Protein AF-A0A9D8WVK9-F1 (afdb_monomer_lite)

Sequence (366 aa):
MSIARRILAIATAVVMMGCGGKTASKGTLFLWGSDINLKFTQYVADLTEKENPHILYLPTASGDHEDNILRWESLCKAIGVEPHIMRVWVDSSAEQTFEQMIKQADAIVIGGGNTLNMLGIWQAQGIDQMLIEAMQQGAIVAGGSAGSIAWFESGISDSRPAGLSVVEGLGILPFSNCPHYGDKAKRELYHQELESGQIEGGYAMDDKAGILFSDGEVVEAVTYDPEQRAYFVQAHSGKAVVEELPTRLLLAEGAIAEGEYSVEMIGKSVNELQGADGALEAFVAKAGAEPTTRVEAMFRHKDLAAVVHDQYMDLFGSYVIRYIYNDRGTWHLMGEDLGATVGESEVLFREKATTMLGQAEEKYKK

Secondary structure (DSSP, 8-state):
--HHHHHTT--SSS------S-PPPSSEEEEESSS--HHHHHHHHHHTT-SS--EEEE-GGGTS-HHHHHHHHHHHHHHT---EE---SS----SS-HHHHHHH-SEEEE--S-HHHHHHHHHHHTHHHHHHHHHHTTPEEEEETHHHHTTEEEEEEEEETTEEEEEE---SEEEEEEESTTSHHHHHHHHHHHHTTSS--EEEE-TTEEEEEETTEEEEEEESSTT--EEEEEEETTEEEEEE--EEEP--TTPPPTTSSEEEEEEEETTTTTT--HHHHHHHHHS---TT-EEEEEEEETTEEEEEE-TTHHHHS-EEEEEEEEETTEEEEEEEEEESSHHHHHHHHHHHHHHHHHHHHHHH--

pLDDT: mean 91.08, std 14.82, range [31.23, 98.88]

Radius of gyration: 22.79 Å; chains: 1; bounding box: 54×55×64 Å

Foldseek 3Di:
DAVVVLLVVPPPDDDPPDDDDDQFAFFKEKEAQAWDDLLVVLVLVSVLVDPAFAEEEEAVQVLPDVVSQVVQCVSCVVNVYDYHYDHQRPDPPDPDDLLRSLLRGLEYEYGHHQLQRSQVSCVVRVVLVSNSVSRNVYRYYYYYHSSRQQQAQWEWDPNDPPDIDIDGHPHSAPAYEQRQCVDPVSVVVVFVCQLVVVGAKHKYWHRFKMFMDGSNHTSAIEGQFPVIFMWTWHDDPSGIDTGTGPYYHRADPQFADDPQKDKDFDFDFLLVCVVPDDPSCCCSPPVPADRRKTFGMWMDHVQKIWTWICSCCVPPVWIKIWIWGDDPNDIDTQDIDTANDPSSNSRVCRRCVVVSVVVCCVVRVD

Structure (mmCIF, N/CA/C/O backbone):
data_AF-A0A9D8WVK9-F1
#
_entry.id   AF-A0A9D8WVK9-F1
#
loop_
_atom_site.group_PDB
_atom_site.id
_atom_site.type_symbol
_atom_site.label_atom_id
_atom_site.label_alt_id
_atom_site.label_comp_id
_atom_site.label_asym_id
_atom_site.label_entity_id
_atom_site.label_seq_id
_atom_site.pdbx_PDB_ins_code
_atom_site.Cartn_x
_atom_site.Cartn_y
_atom_site.Cartn_z
_atom_site.occupancy
_atom_site.B_iso_or_equiv
_atom_site.auth_seq_id
_atom_site.auth_comp_id
_atom_site.auth_asym_id
_atom_site.auth_atom_id
_atom_site.pdbx_PDB_model_num
ATOM 1 N N . MET A 1 1 ? -17.115 -2.584 -15.301 1.00 40.59 1 MET A N 1
ATOM 2 C CA . MET A 1 1 ? -18.231 -3.085 -14.459 1.00 40.59 1 MET A CA 1
ATOM 3 C C . MET A 1 1 ? -18.040 -2.415 -13.106 1.00 40.59 1 MET A C 1
ATOM 5 O O . MET A 1 1 ? -16.933 -2.556 -12.605 1.00 40.59 1 MET A O 1
ATOM 9 N N . SER A 1 2 ? -18.989 -1.606 -12.605 1.00 39.31 2 SER A N 1
ATOM 10 C CA . SER A 1 2 ? -18.742 -0.781 -11.401 1.00 39.31 2 SER A CA 1
ATOM 11 C C . SER A 1 2 ? -18.408 -1.644 -10.182 1.00 39.31 2 SER A C 1
ATOM 13 O O . SER A 1 2 ? -18.806 -2.814 -10.126 1.00 39.31 2 SER A O 1
ATOM 15 N N . ILE A 1 3 ? -17.658 -1.085 -9.235 1.00 46.44 3 ILE A N 1
ATOM 16 C CA . ILE A 1 3 ? -17.207 -1.772 -8.021 1.00 46.44 3 ILE A CA 1
ATOM 17 C C . ILE A 1 3 ? -18.416 -2.238 -7.196 1.00 46.44 3 ILE A C 1
ATOM 19 O O . ILE A 1 3 ? -18.420 -3.380 -6.741 1.00 46.44 3 ILE A O 1
ATOM 23 N N . ALA A 1 4 ? -19.517 -1.476 -7.161 1.00 40.53 4 ALA A N 1
ATOM 24 C CA . ALA A 1 4 ? -20.784 -1.919 -6.567 1.00 40.53 4 ALA A CA 1
ATOM 25 C C . ALA A 1 4 ? -21.336 -3.235 -7.164 1.00 40.5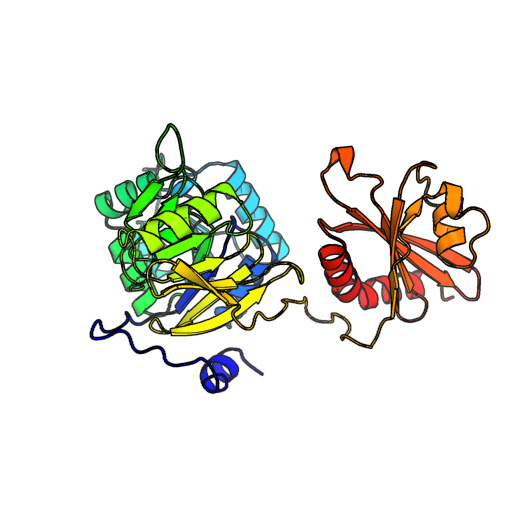3 4 ALA A C 1
ATOM 27 O O . ALA A 1 4 ? -21.917 -4.057 -6.454 1.00 40.53 4 ALA A O 1
ATOM 28 N N . ARG A 1 5 ? -21.120 -3.502 -8.465 1.00 38.12 5 ARG A N 1
ATOM 29 C CA . ARG A 1 5 ? -21.477 -4.801 -9.071 1.00 38.12 5 ARG A CA 1
ATOM 30 C C . ARG A 1 5 ? -20.503 -5.921 -8.703 1.00 38.12 5 ARG A C 1
ATOM 32 O O . ARG A 1 5 ? -20.894 -7.074 -8.828 1.00 38.12 5 ARG A O 1
ATOM 39 N N . ARG A 1 6 ? -19.273 -5.616 -8.272 1.00 47.28 6 ARG A N 1
ATOM 40 C CA . ARG A 1 6 ? -18.308 -6.606 -7.758 1.00 47.28 6 ARG A CA 1
ATOM 41 C C . ARG A 1 6 ? -18.580 -6.954 -6.297 1.00 47.28 6 ARG A C 1
ATOM 43 O O . ARG A 1 6 ? -18.609 -8.142 -5.998 1.00 47.28 6 ARG A O 1
ATOM 50 N N . ILE A 1 7 ? -18.913 -5.967 -5.460 1.00 44.06 7 ILE A N 1
ATOM 51 C CA . ILE A 1 7 ? -19.374 -6.182 -4.073 1.00 44.06 7 ILE A CA 1
ATOM 52 C C . ILE A 1 7 ? -20.598 -7.119 -4.054 1.00 44.06 7 ILE A C 1
ATOM 54 O O . ILE A 1 7 ? -20.698 -7.992 -3.201 1.00 44.06 7 ILE A O 1
ATOM 58 N N . LEU A 1 8 ? -21.490 -7.020 -5.051 1.00 34.31 8 LEU A N 1
ATOM 59 C CA . LEU A 1 8 ? -22.658 -7.906 -5.175 1.00 34.31 8 LEU A CA 1
ATOM 60 C C . LEU A 1 8 ? -22.385 -9.240 -5.911 1.00 34.31 8 LEU A C 1
ATOM 62 O O . LEU A 1 8 ? -23.199 -10.157 -5.822 1.00 34.31 8 LEU A O 1
ATOM 66 N N . ALA A 1 9 ? -21.288 -9.363 -6.671 1.00 31.23 9 ALA A N 1
ATOM 67 C CA . ALA A 1 9 ? -20.992 -10.549 -7.492 1.00 31.23 9 ALA A CA 1
ATOM 68 C C . ALA A 1 9 ? -19.953 -11.499 -6.873 1.00 31.23 9 ALA A C 1
ATOM 70 O O . ALA A 1 9 ? -19.929 -12.679 -7.226 1.00 31.23 9 ALA A O 1
ATOM 71 N N . ILE A 1 10 ? -19.120 -11.028 -5.943 1.00 38.84 10 ILE A N 1
ATOM 72 C CA . ILE A 1 10 ? -18.104 -11.833 -5.251 1.00 38.84 10 ILE A CA 1
ATOM 73 C C . ILE A 1 10 ? -18.652 -12.227 -3.873 1.00 38.84 10 ILE A C 1
ATOM 75 O O . ILE A 1 10 ? -18.161 -11.820 -2.835 1.00 38.84 10 ILE A O 1
ATOM 79 N N . ALA A 1 11 ? -19.725 -13.016 -3.872 1.00 34.19 11 ALA A N 1
ATOM 80 C CA . ALA A 1 11 ? -20.245 -13.686 -2.674 1.00 34.19 11 ALA A CA 1
ATOM 81 C C . ALA A 1 11 ? -20.111 -15.216 -2.776 1.00 34.19 11 ALA A C 1
ATOM 83 O O . ALA A 1 11 ? -20.813 -15.960 -2.097 1.00 34.19 11 ALA A O 1
ATOM 84 N N . THR A 1 12 ? -19.234 -15.716 -3.655 1.00 36.94 12 THR A N 1
ATOM 85 C CA . THR A 1 12 ? -19.083 -17.162 -3.856 1.00 36.94 12 THR A CA 1
ATOM 86 C C . THR A 1 12 ? -17.616 -17.558 -3.746 1.00 36.94 12 THR A C 1
ATOM 88 O O . THR A 1 12 ? -16.817 -17.207 -4.607 1.00 36.94 12 THR A O 1
ATOM 91 N N . ALA A 1 13 ? -17.325 -18.323 -2.688 1.00 33.72 13 ALA A N 1
ATOM 92 C CA . ALA A 1 13 ? -16.032 -18.867 -2.265 1.00 33.72 13 ALA A CA 1
ATOM 93 C C . ALA A 1 13 ? -15.124 -17.941 -1.428 1.00 33.72 13 ALA A C 1
ATOM 95 O O . ALA A 1 13 ? -13.925 -17.866 -1.662 1.00 33.72 13 ALA A O 1
ATOM 96 N N . VAL A 1 14 ? -15.676 -17.331 -0.376 1.00 38.22 14 VAL A N 1
ATOM 97 C CA . VAL A 1 14 ? -14.933 -17.172 0.886 1.00 38.22 14 VAL A CA 1
ATOM 98 C C . VAL A 1 14 ? -15.593 -18.121 1.879 1.00 38.22 14 VAL A C 1
ATOM 100 O O . VAL A 1 14 ? -16.819 -18.158 2.000 1.00 38.22 14 VAL A O 1
ATOM 103 N N . VAL A 1 15 ? -14.796 -18.995 2.488 1.00 34.53 15 VAL A N 1
ATOM 104 C CA . VAL A 1 15 ? -15.266 -19.961 3.481 1.00 34.53 15 VAL A CA 1
ATOM 105 C C . VAL A 1 15 ? -15.894 -19.174 4.631 1.00 34.53 15 VAL A C 1
ATOM 107 O O . VAL A 1 15 ? -15.204 -18.426 5.311 1.00 34.53 15 VAL A O 1
ATOM 110 N N . MET A 1 16 ? -17.202 -19.346 4.859 1.00 36.34 16 MET A N 1
ATOM 111 C CA . MET A 1 16 ? -17.829 -18.929 6.114 1.00 36.34 16 MET A CA 1
ATOM 112 C C . MET A 1 16 ? -17.208 -19.750 7.251 1.00 36.34 16 MET A C 1
ATOM 114 O O . MET A 1 16 ? -17.677 -20.848 7.562 1.00 36.34 16 MET A O 1
ATOM 118 N N . MET A 1 17 ? -16.150 -19.238 7.877 1.00 41.31 17 MET A N 1
ATOM 119 C CA . MET A 1 17 ? -15.775 -19.668 9.218 1.00 41.31 17 MET A CA 1
ATOM 120 C C . MET A 1 17 ? -16.663 -18.914 10.200 1.00 41.31 17 MET A C 1
ATOM 122 O O . MET A 1 17 ? -16.438 -17.756 10.530 1.00 41.31 17 MET A O 1
ATOM 126 N N . GLY A 1 18 ? -17.738 -19.581 10.618 1.00 36.28 18 GLY A N 1
ATOM 127 C CA . GLY A 1 18 ? -18.635 -19.063 11.636 1.00 36.28 18 GLY A CA 1
ATOM 128 C C . GLY A 1 18 ? -17.931 -18.967 12.987 1.00 36.28 18 GLY A C 1
ATOM 129 O O . GLY A 1 18 ? -17.743 -19.983 13.654 1.00 36.28 18 GLY A O 1
ATOM 130 N N . CYS A 1 19 ? -17.633 -17.743 13.414 1.00 37.06 19 CYS A N 1
ATOM 131 C CA . CYS A 1 19 ? -17.456 -17.394 14.820 1.00 37.06 19 CYS A CA 1
ATOM 132 C C . CYS A 1 19 ? -18.679 -16.584 15.276 1.00 37.06 19 CYS A C 1
ATOM 134 O O . CYS A 1 19 ? -19.163 -15.694 14.583 1.00 37.06 19 CYS A O 1
ATOM 136 N N . GLY A 1 20 ? -19.263 -16.987 16.404 1.00 36.22 20 GLY A N 1
ATOM 137 C CA . GLY A 1 20 ? -20.601 -16.579 16.815 1.00 36.22 20 GLY A CA 1
ATOM 138 C C . GLY A 1 20 ? -20.756 -15.114 17.244 1.00 36.22 20 GLY A C 1
ATOM 139 O O . GLY A 1 20 ? -19.919 -14.544 17.931 1.00 36.22 20 GLY A O 1
ATOM 140 N N . GLY A 1 21 ? -21.941 -14.569 16.963 1.00 36.09 21 GLY A N 1
ATOM 141 C CA . GLY A 1 21 ? -22.733 -13.835 17.956 1.00 36.09 21 GLY A CA 1
ATOM 142 C C . GLY A 1 21 ? -22.448 -12.352 18.211 1.00 36.09 21 GLY A C 1
ATOM 143 O O . GLY A 1 21 ? -23.141 -11.786 19.054 1.00 36.09 21 GLY A O 1
ATOM 144 N N . LYS A 1 22 ? -21.522 -11.697 17.506 1.00 45.56 22 LYS A N 1
ATOM 145 C CA . LYS A 1 22 ? -21.440 -10.224 17.472 1.00 45.56 22 LYS A CA 1
ATOM 146 C C . LYS A 1 22 ? -21.910 -9.748 16.099 1.00 45.56 22 LYS A C 1
ATOM 148 O O . LYS A 1 22 ? -21.345 -10.138 15.086 1.00 45.56 22 LYS A O 1
ATOM 153 N N . THR A 1 23 ? -22.985 -8.964 16.046 1.00 47.12 23 THR A N 1
ATOM 154 C CA . THR A 1 23 ? -23.444 -8.348 14.792 1.00 47.12 23 THR A CA 1
ATOM 155 C C . THR A 1 23 ? -22.363 -7.395 14.301 1.00 47.12 23 THR A C 1
ATOM 157 O O . THR A 1 23 ? -22.064 -6.424 14.998 1.00 47.12 23 THR A O 1
ATOM 160 N N . ALA A 1 24 ? -21.778 -7.680 13.141 1.00 57.00 24 ALA A N 1
ATOM 161 C CA . ALA A 1 24 ? -20.799 -6.808 12.517 1.00 57.00 24 ALA A CA 1
ATOM 162 C C . ALA A 1 24 ? -21.366 -5.394 12.323 1.00 57.00 24 ALA A C 1
ATOM 164 O O . ALA A 1 24 ? -22.553 -5.215 12.027 1.00 57.00 24 ALA A O 1
ATOM 165 N N . SER A 1 25 ? -20.530 -4.377 12.542 1.00 63.19 25 SER A N 1
ATOM 166 C CA . SER A 1 25 ? -20.961 -2.994 12.361 1.00 63.19 25 SER A CA 1
ATOM 167 C C . SER A 1 25 ? -21.149 -2.702 10.872 1.00 63.19 25 SER A C 1
ATOM 169 O O . SER A 1 25 ? -20.300 -3.069 10.061 1.00 63.19 25 SER A O 1
ATOM 171 N N . LYS A 1 26 ? -22.232 -2.004 10.529 1.00 84.75 26 LYS A N 1
ATOM 172 C CA . LYS A 1 26 ? -22.508 -1.561 9.162 1.00 84.75 26 LYS A CA 1
ATOM 173 C C . LYS A 1 26 ? -21.439 -0.570 8.684 1.00 84.75 26 LYS A C 1
ATOM 175 O O . LYS A 1 26 ? -21.175 0.398 9.400 1.00 84.75 26 LYS A O 1
ATOM 180 N N . GLY A 1 27 ? -20.883 -0.761 7.488 1.00 93.06 27 GLY A N 1
ATOM 181 C CA . GLY A 1 27 ? -19.870 0.147 6.942 1.00 93.06 27 GLY A CA 1
ATOM 182 C C . GLY A 1 27 ? -18.866 -0.479 5.977 1.00 93.06 27 GLY A C 1
ATOM 183 O O . GLY A 1 27 ? -18.809 -1.698 5.828 1.00 93.06 27 GLY A O 1
ATOM 184 N N . THR A 1 28 ? -18.047 0.368 5.351 1.00 97.81 28 THR A N 1
ATOM 185 C CA . THR A 1 28 ? -16.967 -0.049 4.443 1.00 97.81 28 THR A CA 1
ATOM 186 C C . THR A 1 28 ? -15.613 0.317 5.039 1.00 97.81 28 THR A C 1
ATOM 188 O O . THR A 1 28 ? -15.366 1.491 5.326 1.00 97.81 28 THR A O 1
ATOM 191 N N . LEU A 1 29 ? -14.733 -0.679 5.177 1.00 98.50 29 LEU A N 1
ATOM 192 C CA . LEU A 1 29 ? -13.362 -0.509 5.659 1.00 98.50 29 LEU A CA 1
ATOM 193 C C . LEU A 1 29 ? -12.359 -0.967 4.601 1.00 98.50 29 LEU A C 1
ATOM 195 O O . LEU A 1 29 ? -12.488 -2.072 4.087 1.00 98.50 29 LEU A O 1
ATOM 199 N N . PHE A 1 30 ? -11.328 -0.176 4.312 1.00 98.75 30 PHE A N 1
ATOM 200 C CA . PHE A 1 30 ? -10.190 -0.621 3.505 1.00 98.75 30 PHE A CA 1
ATOM 201 C C . PHE A 1 30 ? -8.875 -0.472 4.270 1.00 98.75 30 PHE A C 1
ATOM 203 O O . PHE A 1 30 ? -8.369 0.632 4.461 1.00 98.75 30 PHE A O 1
ATOM 210 N N . LEU A 1 31 ? -8.322 -1.592 4.724 1.00 98.75 31 LEU A N 1
ATOM 211 C CA . LEU A 1 31 ? -7.208 -1.623 5.672 1.00 98.75 31 LEU A CA 1
ATOM 212 C C . LEU A 1 31 ? -5.984 -2.262 5.015 1.00 98.75 31 LEU A C 1
ATOM 214 O O . LEU A 1 31 ? -6.147 -3.207 4.245 1.00 98.75 31 LEU A O 1
ATOM 218 N N . TRP A 1 32 ? -4.772 -1.766 5.278 1.00 98.69 32 TRP A N 1
ATOM 219 C CA . TRP A 1 32 ? -3.559 -2.296 4.636 1.00 98.69 32 TRP A CA 1
ATOM 220 C C . TRP A 1 32 ? -2.308 -2.315 5.522 1.00 98.69 32 TRP A C 1
ATOM 222 O O . TRP A 1 32 ? -2.261 -1.727 6.606 1.00 98.69 32 TRP A O 1
ATOM 232 N N . GLY A 1 33 ? -1.289 -3.044 5.052 1.00 97.94 33 GLY A N 1
ATOM 233 C CA . GLY A 1 33 ? -0.118 -3.414 5.846 1.00 97.94 33 GLY A CA 1
ATOM 234 C C . GLY A 1 33 ? 0.843 -2.275 6.194 1.00 97.94 33 GLY A C 1
ATOM 235 O O . GLY A 1 33 ? 1.367 -2.275 7.299 1.00 97.94 33 GLY A O 1
ATOM 236 N N . SER A 1 34 ? 1.079 -1.312 5.301 1.00 96.62 34 SER A N 1
ATOM 237 C CA . SER A 1 34 ? 2.033 -0.207 5.525 1.00 96.62 34 SER A CA 1
ATOM 238 C C . SER A 1 34 ? 1.359 1.166 5.588 1.00 96.62 34 SER A C 1
ATOM 240 O O . SER A 1 34 ? 0.159 1.249 5.788 1.00 96.62 34 SER A O 1
ATOM 242 N N . ASP A 1 35 ? 2.107 2.261 5.475 1.00 94.81 35 ASP A N 1
ATOM 243 C CA . ASP A 1 35 ? 1.566 3.628 5.498 1.00 94.81 35 ASP A CA 1
ATOM 244 C C . ASP A 1 35 ? 0.876 4.005 4.161 1.00 94.81 35 ASP A C 1
ATOM 246 O O . ASP A 1 35 ? 0.804 3.201 3.224 1.00 94.81 35 ASP A O 1
ATOM 250 N N . ILE A 1 36 ? 0.356 5.233 4.051 1.00 97.19 36 ILE A N 1
ATOM 251 C CA . ILE A 1 36 ? -0.286 5.779 2.843 1.00 97.19 36 ILE A CA 1
ATOM 252 C C . ILE A 1 36 ? 0.565 5.550 1.587 1.00 97.19 36 ILE A C 1
ATOM 254 O O . ILE A 1 36 ? 1.794 5.592 1.626 1.00 97.19 36 ILE A O 1
ATOM 258 N N . ASN A 1 37 ? -0.061 5.297 0.443 1.00 96.38 37 ASN A N 1
ATOM 259 C CA . ASN A 1 37 ? 0.643 5.109 -0.825 1.00 96.38 37 ASN A CA 1
ATOM 260 C C . ASN A 1 37 ? -0.284 5.402 -2.004 1.00 96.38 37 ASN A C 1
ATOM 262 O O . ASN A 1 37 ? -1.502 5.371 -1.871 1.00 96.38 37 ASN A O 1
ATOM 266 N N . LEU A 1 38 ? 0.303 5.643 -3.175 1.00 95.62 38 LEU A N 1
ATOM 267 C CA . LEU A 1 38 ? -0.437 6.067 -4.362 1.00 95.62 38 LEU A CA 1
ATOM 268 C C . LEU A 1 38 ? -1.520 5.071 -4.794 1.00 95.62 38 LEU A C 1
ATOM 270 O O . LEU A 1 38 ? -2.633 5.481 -5.109 1.00 95.62 38 LEU A O 1
ATOM 274 N N . LYS A 1 39 ? -1.205 3.770 -4.805 1.00 95.69 39 LYS A N 1
ATOM 275 C CA . LYS A 1 39 ? -2.100 2.726 -5.324 1.00 95.69 39 LYS A CA 1
ATOM 276 C C . LYS A 1 39 ? -3.337 2.565 -4.452 1.00 95.69 39 LYS A C 1
ATOM 278 O O . LYS A 1 39 ? -4.442 2.471 -4.975 1.00 95.69 39 LYS A O 1
ATOM 283 N N . PHE A 1 40 ? -3.160 2.580 -3.137 1.00 98.12 40 PHE A N 1
ATOM 284 C CA . PHE A 1 40 ? -4.263 2.477 -2.190 1.00 98.12 40 PHE A CA 1
ATOM 285 C C . PHE A 1 40 ? -5.029 3.786 -2.023 1.00 98.12 40 PHE A C 1
ATOM 287 O O . PHE A 1 40 ? -6.246 3.732 -1.892 1.00 98.12 40 PHE A O 1
ATOM 294 N N . THR A 1 41 ? -4.387 4.952 -2.146 1.00 97.81 41 THR A N 1
ATOM 295 C CA . THR A 1 41 ? -5.125 6.224 -2.211 1.00 97.81 41 THR A CA 1
ATOM 296 C C . THR A 1 41 ? -6.013 6.288 -3.458 1.00 97.81 41 THR A C 1
ATOM 298 O O . THR A 1 41 ? -7.186 6.632 -3.337 1.00 97.81 41 THR A O 1
ATOM 301 N N . GLN A 1 42 ? -5.505 5.892 -4.636 1.00 97.31 42 GLN A N 1
ATOM 302 C CA . GLN A 1 42 ? -6.328 5.779 -5.849 1.00 97.31 42 GLN A CA 1
ATOM 303 C C . GLN A 1 42 ? -7.462 4.768 -5.655 1.00 97.31 42 GLN A C 1
ATOM 305 O O . GLN A 1 42 ? -8.604 5.066 -5.977 1.00 97.31 42 GLN A O 1
ATOM 310 N N . TYR A 1 43 ? -7.166 3.599 -5.079 1.00 98.06 43 TYR A N 1
ATOM 311 C CA . TYR A 1 43 ? -8.180 2.583 -4.813 1.00 98.06 43 TYR A CA 1
ATOM 312 C C . TYR A 1 43 ? -9.313 3.125 -3.932 1.00 98.06 43 TYR A C 1
ATOM 314 O O . TYR A 1 43 ? -10.479 2.952 -4.267 1.00 98.06 43 TYR A O 1
ATOM 322 N N . VAL A 1 44 ? -8.988 3.839 -2.849 1.00 98.38 44 VAL A N 1
ATOM 323 C CA . VAL A 1 44 ? -9.983 4.494 -1.986 1.00 98.38 44 VAL A CA 1
ATOM 324 C C . VAL A 1 44 ? -10.797 5.532 -2.757 1.00 98.38 44 VAL A C 1
ATOM 326 O O . VAL A 1 44 ? -12.015 5.558 -2.605 1.00 98.38 44 VAL A O 1
ATOM 329 N N . ALA A 1 45 ? -10.163 6.349 -3.605 1.00 97.88 45 ALA A N 1
ATOM 330 C CA . ALA A 1 45 ? -10.874 7.296 -4.461 1.00 97.88 45 ALA A CA 1
ATOM 331 C C . ALA A 1 45 ? -11.861 6.575 -5.396 1.00 97.88 45 ALA A C 1
ATOM 333 O O . ALA A 1 45 ? -13.032 6.945 -5.449 1.00 97.88 45 ALA A O 1
ATOM 334 N N . ASP A 1 46 ? -11.433 5.493 -6.047 1.00 96.50 46 ASP A N 1
ATOM 335 C CA . ASP A 1 46 ? -12.270 4.700 -6.953 1.00 96.50 46 ASP A CA 1
ATOM 336 C C . ASP A 1 46 ? -13.456 4.047 -6.224 1.00 96.50 46 ASP A C 1
ATOM 338 O O . ASP A 1 46 ? -14.562 3.995 -6.767 1.00 96.50 46 ASP A O 1
ATOM 342 N N . LEU A 1 47 ? -13.256 3.585 -4.980 1.00 96.94 47 LEU A N 1
ATOM 343 C CA . LEU A 1 47 ? -14.316 3.008 -4.143 1.00 96.94 47 LEU A CA 1
ATOM 344 C C . LEU A 1 47 ? -15.461 3.996 -3.880 1.00 96.94 47 LEU A C 1
ATOM 346 O O . LEU A 1 47 ? -16.596 3.559 -3.693 1.00 96.94 47 LEU A O 1
ATOM 350 N N . THR A 1 48 ? -15.191 5.306 -3.866 1.00 97.06 48 THR A N 1
ATOM 351 C CA . THR A 1 48 ? -16.241 6.321 -3.668 1.00 97.06 48 THR A CA 1
ATOM 352 C C . THR A 1 48 ? -17.222 6.401 -4.840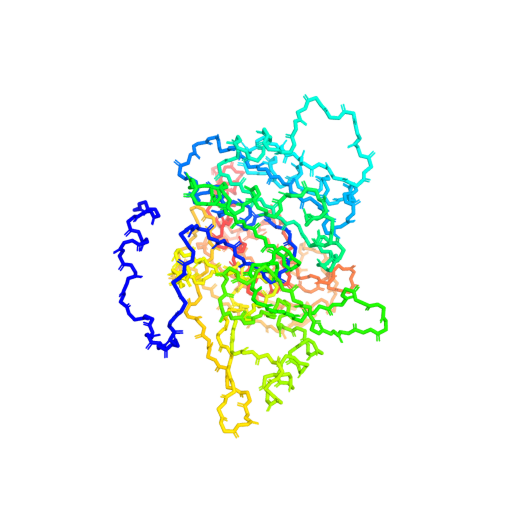 1.00 97.06 48 THR A C 1
ATOM 354 O O . THR A 1 48 ? -18.315 6.941 -4.680 1.00 97.06 48 THR A O 1
ATOM 357 N N . GLU A 1 49 ? -16.829 5.901 -6.021 1.00 95.81 49 GLU A N 1
ATOM 358 C CA . GLU A 1 49 ? -17.548 6.042 -7.293 1.00 95.81 49 GLU A CA 1
ATOM 359 C C . GLU A 1 49 ? -17.855 7.512 -7.675 1.00 95.81 49 GLU A C 1
ATOM 361 O O . GLU A 1 49 ? -18.789 7.789 -8.435 1.00 95.81 49 GLU A O 1
ATOM 366 N N . LYS A 1 50 ? -17.067 8.470 -7.165 1.00 96.12 50 LYS A N 1
ATOM 367 C CA . LYS A 1 50 ? -17.197 9.909 -7.438 1.00 96.12 50 LYS A CA 1
ATOM 368 C C . LYS A 1 50 ? -16.035 10.419 -8.282 1.00 96.12 50 LYS A C 1
ATOM 370 O O . LYS A 1 50 ? -14.902 9.994 -8.120 1.00 96.12 50 LYS A O 1
ATOM 375 N N . GLU A 1 51 ? -16.325 11.381 -9.156 1.00 91.62 51 GLU A N 1
ATOM 376 C CA . GLU A 1 51 ? -15.310 12.033 -9.999 1.00 91.62 51 GLU A CA 1
ATOM 377 C C . GLU A 1 51 ? -14.369 12.931 -9.181 1.00 91.62 51 GLU A C 1
ATOM 379 O O . GLU A 1 51 ? -13.178 12.982 -9.453 1.00 91.62 51 GLU A O 1
ATOM 384 N N . ASN A 1 52 ? -14.901 13.612 -8.160 1.00 94.75 52 ASN A N 1
ATOM 385 C CA . ASN A 1 52 ? -14.148 14.491 -7.264 1.00 94.75 52 ASN A CA 1
ATOM 386 C C . ASN A 1 52 ? -14.509 14.156 -5.806 1.00 94.75 52 ASN A C 1
ATOM 388 O O . ASN A 1 52 ? -15.341 14.850 -5.216 1.00 94.75 52 ASN A O 1
ATOM 392 N N . PRO A 1 53 ? -13.993 13.045 -5.251 1.00 97.81 53 PRO A N 1
ATOM 393 C CA . PRO A 1 53 ? -14.318 12.641 -3.890 1.00 97.81 53 PRO A CA 1
ATOM 394 C C . PRO A 1 53 ? -13.674 13.555 -2.849 1.00 97.81 53 PRO A C 1
ATOM 396 O O . PRO A 1 53 ? -12.502 13.913 -2.965 1.00 97.81 53 PRO A O 1
ATOM 399 N N . HIS A 1 54 ? -14.409 13.857 -1.780 1.00 98.31 54 HIS A N 1
ATOM 400 C CA . HIS A 1 54 ? -13.856 14.541 -0.614 1.00 98.31 54 HIS A CA 1
ATOM 401 C C . HIS A 1 54 ? -13.145 13.530 0.299 1.00 98.31 54 HIS A C 1
ATOM 403 O O . HIS A 1 54 ? -13.779 12.893 1.148 1.00 98.31 54 HIS A O 1
ATOM 409 N N . ILE A 1 55 ? -11.828 13.368 0.133 1.00 98.62 55 ILE A N 1
ATOM 410 C CA . ILE A 1 55 ? -11.026 12.425 0.930 1.00 98.62 55 ILE A CA 1
ATOM 411 C C . ILE A 1 55 ? -10.315 13.156 2.072 1.00 98.62 55 ILE A C 1
ATOM 413 O O . ILE A 1 55 ? -9.430 13.979 1.841 1.00 98.62 55 ILE A O 1
ATOM 417 N N . LEU A 1 56 ? -10.692 12.831 3.310 1.00 98.62 56 LEU A N 1
ATOM 418 C CA . LEU A 1 56 ? -10.139 13.426 4.525 1.00 98.62 56 LEU A CA 1
ATOM 419 C C . LEU A 1 56 ? -8.995 12.580 5.091 1.00 98.62 56 LEU A C 1
ATOM 421 O O . LEU A 1 56 ? -9.192 11.410 5.405 1.00 98.62 56 LEU A O 1
ATOM 425 N N . TYR A 1 57 ? -7.822 13.175 5.289 1.00 98.62 57 TYR A N 1
ATOM 426 C CA . TYR A 1 57 ? -6.665 12.512 5.888 1.00 98.62 57 TYR A CA 1
ATOM 427 C C . TYR A 1 57 ? -6.479 12.847 7.367 1.00 98.62 57 TYR A C 1
ATOM 429 O O . TYR A 1 57 ? -6.505 14.014 7.763 1.00 98.62 57 TYR A O 1
ATOM 437 N N . LEU A 1 58 ? -6.250 11.808 8.174 1.00 97.88 58 LEU A N 1
ATOM 438 C CA . LEU A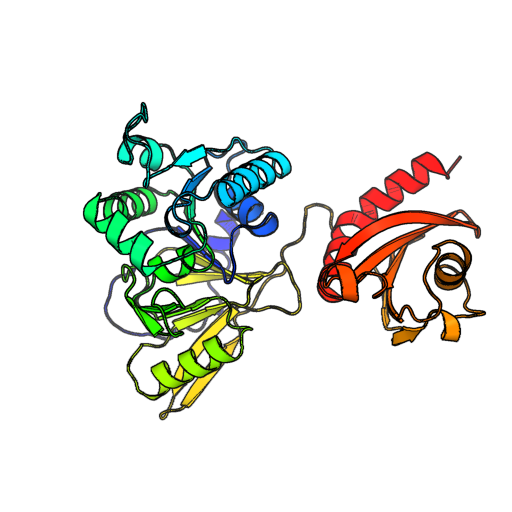 1 58 ? -5.997 11.873 9.611 1.00 97.88 58 LEU A CA 1
ATOM 439 C C . LEU A 1 58 ? -4.555 11.419 9.905 1.00 97.88 58 LEU A C 1
ATOM 441 O O . LEU A 1 58 ? -4.302 10.218 10.046 1.00 97.88 58 LEU A O 1
ATOM 445 N N . PRO A 1 59 ? -3.598 12.353 10.050 1.00 97.12 59 PRO A N 1
ATOM 446 C CA . PRO A 1 59 ? -2.212 12.046 10.402 1.00 97.12 59 PRO A CA 1
ATOM 447 C C . PRO A 1 59 ? -1.987 11.842 11.910 1.00 97.12 59 PRO A C 1
ATOM 449 O O . PRO A 1 59 ? -0.838 11.827 12.359 1.00 97.12 59 PRO A O 1
ATOM 452 N N . THR A 1 60 ? -3.044 11.666 12.711 1.00 97.06 60 THR A N 1
ATOM 453 C CA . THR A 1 60 ? -2.972 11.674 14.182 1.00 97.06 60 THR A CA 1
ATOM 454 C C . THR A 1 60 ? -1.970 10.660 14.749 1.00 97.06 60 THR A C 1
ATOM 456 O O . THR A 1 60 ? -1.260 10.982 15.700 1.00 97.06 60 THR A O 1
ATOM 459 N N . ALA A 1 61 ? -1.850 9.463 14.157 1.00 97.25 61 ALA A N 1
ATOM 460 C CA . ALA A 1 61 ? -0.873 8.451 14.581 1.00 97.25 61 ALA A CA 1
ATOM 461 C C . ALA A 1 61 ? 0.584 8.911 14.441 1.00 97.25 61 ALA A C 1
ATOM 463 O O . ALA A 1 61 ? 1.422 8.553 15.269 1.00 97.25 61 ALA A O 1
ATOM 464 N N . SER A 1 62 ? 0.884 9.739 13.442 1.00 96.62 62 SER A N 1
ATOM 465 C CA . SER A 1 62 ? 2.208 10.343 13.254 1.00 96.62 62 SER A CA 1
ATOM 466 C C . SER A 1 62 ? 2.442 11.575 14.140 1.00 96.62 62 SER A C 1
ATOM 468 O O . SER A 1 62 ? 3.525 12.150 14.119 1.00 96.62 62 SER A O 1
ATOM 470 N N . GLY A 1 63 ? 1.441 11.999 14.920 1.00 96.00 63 GLY A N 1
ATOM 471 C CA . GLY A 1 63 ? 1.485 13.264 15.652 1.00 96.00 63 GLY A CA 1
ATOM 472 C C . GLY A 1 63 ? 1.334 14.486 14.745 1.00 96.00 63 GLY A C 1
ATOM 473 O O . GLY A 1 63 ? 1.957 15.512 15.001 1.00 96.00 63 GLY A O 1
ATOM 474 N N . ASP A 1 64 ? 0.544 14.362 13.674 1.00 95.31 64 ASP A N 1
ATOM 475 C CA . ASP A 1 64 ? 0.371 15.380 12.628 1.00 95.31 64 ASP A CA 1
ATOM 476 C C . ASP A 1 64 ? 1.691 15.828 11.981 1.00 95.31 64 ASP A C 1
ATOM 478 O O . ASP A 1 64 ? 1.886 17.016 11.696 1.00 95.31 64 ASP A O 1
ATOM 482 N N . HIS A 1 65 ? 2.599 14.869 11.763 1.00 95.56 65 HIS A N 1
ATOM 483 C CA . HIS A 1 65 ? 3.928 15.124 11.222 1.00 95.56 65 HIS A CA 1
ATOM 484 C C . HIS A 1 65 ? 3.847 15.736 9.816 1.00 95.56 65 HIS A C 1
ATOM 486 O O . HIS A 1 65 ? 3.170 15.205 8.932 1.00 95.56 65 HIS A O 1
ATOM 492 N N . GLU A 1 66 ? 4.574 16.833 9.593 1.00 95.12 66 GLU A N 1
ATOM 493 C CA . GLU A 1 66 ? 4.518 17.592 8.334 1.00 95.12 66 GLU A CA 1
ATOM 494 C C . GLU A 1 66 ? 4.914 16.739 7.122 1.00 95.12 66 GLU A C 1
ATOM 496 O O . GLU A 1 66 ? 4.247 16.794 6.096 1.00 95.12 66 GLU A O 1
ATOM 501 N N . ASP A 1 67 ? 5.923 15.871 7.242 1.00 96.31 67 ASP A N 1
ATOM 502 C CA . ASP A 1 67 ? 6.323 14.999 6.125 1.00 96.31 67 ASP A CA 1
ATOM 503 C C . ASP A 1 67 ? 5.193 14.054 5.678 1.00 96.31 67 ASP A C 1
ATOM 505 O O . ASP A 1 67 ? 5.026 13.811 4.482 1.00 96.31 67 ASP A O 1
ATOM 509 N N . ASN A 1 68 ? 4.376 13.549 6.610 1.00 96.25 68 ASN A N 1
ATOM 510 C CA . ASN A 1 68 ? 3.220 12.716 6.278 1.00 96.25 68 ASN A CA 1
ATOM 511 C C . ASN A 1 68 ? 2.119 13.536 5.587 1.00 96.25 68 ASN A C 1
ATOM 513 O O . ASN A 1 68 ? 1.465 13.026 4.678 1.00 96.25 68 ASN A O 1
ATOM 517 N N . ILE A 1 69 ? 1.933 14.797 5.987 1.00 96.94 69 ILE A N 1
ATOM 518 C CA . ILE A 1 69 ? 0.977 15.726 5.367 1.00 96.94 69 ILE A CA 1
ATOM 519 C C . ILE A 1 69 ? 1.425 16.087 3.945 1.00 96.94 69 ILE A C 1
ATOM 521 O O . ILE A 1 69 ? 0.659 15.906 3.003 1.00 96.94 69 ILE A O 1
ATOM 525 N N . LEU A 1 70 ? 2.686 16.483 3.756 1.00 98.00 70 LEU A N 1
ATOM 526 C CA . LEU A 1 70 ? 3.259 16.777 2.436 1.00 98.00 70 LEU A CA 1
ATOM 527 C C . LEU A 1 70 ? 3.209 15.558 1.506 1.00 98.00 70 LEU A C 1
ATOM 529 O O . LEU A 1 70 ? 2.963 15.672 0.298 1.00 98.00 70 LEU A O 1
ATOM 533 N N . ARG A 1 71 ? 3.431 14.362 2.064 1.00 97.88 71 ARG A N 1
ATOM 534 C CA . ARG A 1 71 ? 3.280 13.107 1.328 1.00 97.88 71 ARG A CA 1
ATOM 535 C C . ARG A 1 71 ? 1.833 12.900 0.897 1.00 97.88 71 ARG A C 1
ATOM 537 O O . ARG A 1 71 ? 1.614 12.600 -0.273 1.00 97.88 71 ARG A O 1
ATOM 544 N N . TRP A 1 72 ? 0.863 13.097 1.788 1.00 98.38 72 TRP A N 1
ATOM 545 C CA . TRP A 1 72 ? -0.560 13.032 1.452 1.00 98.38 72 TRP A CA 1
ATOM 546 C C . TRP A 1 72 ? -0.940 14.008 0.330 1.00 98.38 72 TRP A C 1
ATOM 548 O O . TRP A 1 72 ? -1.507 13.585 -0.675 1.00 98.38 72 TRP A O 1
ATOM 558 N N . GLU A 1 73 ? -0.539 15.277 0.433 1.00 98.44 73 GLU A N 1
ATOM 559 C CA . GLU A 1 73 ? -0.770 16.287 -0.609 1.00 98.44 73 GLU A CA 1
ATOM 560 C C . GLU A 1 73 ? -0.192 15.864 -1.966 1.00 98.44 73 GLU A C 1
ATOM 562 O O . GLU A 1 73 ? -0.831 16.024 -3.009 1.00 98.44 73 GLU A O 1
ATOM 567 N N . SER A 1 74 ? 1.005 15.271 -1.960 1.00 98.31 74 SER A N 1
ATOM 568 C CA . SER A 1 74 ? 1.656 14.761 -3.171 1.00 98.31 74 SER A CA 1
ATOM 569 C C . SER A 1 74 ? 0.888 13.592 -3.797 1.00 98.31 74 SER A C 1
ATOM 571 O O . SER A 1 74 ? 0.767 13.534 -5.022 1.00 98.31 74 SER A O 1
ATOM 573 N N . LEU A 1 75 ? 0.349 12.682 -2.977 1.00 98.12 75 LEU A N 1
ATOM 574 C CA . LEU A 1 75 ? -0.490 11.575 -3.444 1.00 98.12 75 LEU A CA 1
ATOM 575 C C . LEU A 1 75 ? -1.798 12.094 -4.049 1.00 98.12 75 LEU A C 1
ATOM 577 O O . LEU A 1 75 ? -2.115 11.734 -5.179 1.00 98.12 75 LEU A O 1
ATOM 581 N N . CYS A 1 76 ? -2.504 12.985 -3.345 1.00 98.12 76 CYS A N 1
ATOM 582 C CA . CYS A 1 76 ? -3.724 13.643 -3.821 1.00 98.12 76 CYS A CA 1
ATOM 583 C C . CYS A 1 76 ? -3.504 14.336 -5.169 1.00 98.12 76 CYS A C 1
ATOM 585 O O . CYS A 1 76 ? -4.239 14.090 -6.124 1.00 98.12 76 CYS A O 1
ATOM 587 N N . LYS A 1 77 ? -2.421 15.112 -5.296 1.00 97.81 77 LYS A N 1
ATOM 588 C CA . LYS A 1 77 ? -2.047 15.761 -6.558 1.00 97.81 77 LYS A CA 1
ATOM 589 C C . LYS A 1 77 ? -1.821 14.758 -7.690 1.00 97.81 77 LYS A C 1
ATOM 591 O O . LYS A 1 77 ? -2.228 15.024 -8.818 1.00 97.81 77 LYS A O 1
ATOM 596 N N . ALA A 1 78 ? -1.160 13.634 -7.412 1.00 95.75 78 ALA A N 1
ATOM 597 C CA . ALA A 1 78 ? -0.865 12.615 -8.417 1.00 95.75 78 ALA A CA 1
ATOM 598 C C . ALA A 1 78 ? -2.127 11.922 -8.956 1.00 95.75 78 ALA A C 1
ATOM 600 O O . ALA A 1 78 ? -2.136 11.526 -10.120 1.00 95.75 78 ALA A O 1
ATOM 601 N N . ILE A 1 79 ? -3.182 11.818 -8.142 1.00 95.38 79 ILE A N 1
ATOM 602 C CA . ILE A 1 79 ? -4.475 11.235 -8.536 1.00 95.38 79 ILE A CA 1
ATOM 603 C C . ILE A 1 79 ? -5.540 12.281 -8.899 1.00 95.38 79 ILE A C 1
ATOM 605 O O . ILE A 1 79 ? -6.675 11.925 -9.194 1.00 95.38 79 ILE A O 1
ATOM 609 N N . GLY A 1 80 ? -5.193 13.573 -8.883 1.00 96.31 80 GLY A N 1
ATOM 610 C CA . GLY A 1 80 ? -6.110 14.660 -9.239 1.00 96.31 80 GLY A CA 1
ATOM 611 C C . GLY A 1 80 ? -7.201 14.960 -8.204 1.00 96.31 80 GLY A C 1
ATOM 612 O O . GLY A 1 80 ? -8.240 15.493 -8.578 1.00 96.31 80 GLY A O 1
ATOM 613 N N . VAL A 1 81 ? -6.978 14.646 -6.926 1.00 96.69 81 VAL A N 1
ATOM 614 C CA . VAL A 1 81 ? -7.918 14.900 -5.817 1.00 96.69 81 VAL A CA 1
ATOM 615 C C . VAL A 1 81 ? -7.434 16.079 -4.966 1.00 96.69 81 VAL A C 1
ATOM 617 O O . VAL A 1 81 ? -6.230 16.275 -4.794 1.00 96.69 81 VAL A O 1
ATOM 620 N N . GLU A 1 82 ? -8.359 16.876 -4.425 1.00 97.00 82 GLU A N 1
ATOM 621 C CA . GLU A 1 82 ? -8.033 17.952 -3.481 1.00 97.00 82 GLU A CA 1
ATOM 622 C C . GLU A 1 82 ? -7.649 17.369 -2.105 1.00 97.00 82 GLU A C 1
ATOM 624 O O . GLU A 1 82 ? -8.362 16.511 -1.579 1.00 97.00 82 GLU A O 1
ATOM 629 N N . PRO A 1 83 ? -6.516 17.780 -1.504 1.00 96.31 83 PRO A N 1
ATOM 630 C CA . PRO A 1 83 ? -6.118 17.264 -0.203 1.00 96.31 83 PRO A CA 1
ATOM 631 C C . PRO A 1 83 ? -6.909 17.934 0.928 1.00 96.31 83 PRO A C 1
ATOM 633 O O . PRO A 1 83 ? -6.811 19.141 1.137 1.00 96.31 83 PRO A O 1
ATOM 636 N N . HIS A 1 84 ? -7.616 17.135 1.730 1.00 97.12 84 HIS A N 1
ATOM 637 C CA . HIS A 1 84 ? -8.212 17.579 2.992 1.00 97.12 84 HIS A CA 1
ATOM 638 C C . HIS A 1 84 ? -7.497 16.911 4.168 1.00 97.12 84 HIS A C 1
ATOM 640 O O . HIS A 1 84 ? -7.295 15.698 4.158 1.00 97.12 84 HIS A O 1
ATOM 646 N N . ILE A 1 85 ? -7.109 17.684 5.187 1.00 96.44 85 ILE A N 1
ATOM 647 C CA . ILE A 1 85 ? -6.342 17.196 6.343 1.00 96.44 85 ILE A CA 1
ATOM 648 C C . ILE A 1 85 ? -7.020 17.636 7.638 1.00 96.44 85 ILE A C 1
ATOM 650 O O . ILE A 1 85 ? -7.305 18.818 7.817 1.00 96.44 85 ILE A O 1
ATOM 654 N N . MET A 1 86 ? -7.229 16.699 8.564 1.00 95.88 86 MET A N 1
ATOM 655 C CA . MET A 1 86 ? -7.717 16.985 9.914 1.00 95.88 86 MET A CA 1
ATOM 656 C C . MET A 1 86 ? -6.582 16.824 10.929 1.00 95.88 86 MET A C 1
ATOM 658 O O . MET A 1 86 ? -6.207 15.705 11.279 1.00 95.88 86 MET A O 1
ATOM 662 N N . ARG A 1 87 ? -6.040 17.946 11.411 1.00 94.19 87 ARG A N 1
ATOM 663 C CA . ARG A 1 87 ? -5.009 17.978 12.462 1.00 94.19 87 ARG A CA 1
ATOM 664 C C . ARG A 1 87 ? -5.670 17.947 13.842 1.00 94.19 87 ARG A C 1
ATOM 666 O O . ARG A 1 87 ? -6.714 18.560 14.036 1.00 94.19 87 ARG A O 1
ATOM 673 N N . VAL A 1 88 ? -5.068 17.240 14.793 1.00 91.38 88 VAL A N 1
ATOM 674 C CA . VAL A 1 88 ? -5.603 17.016 16.149 1.00 91.38 88 VAL A CA 1
ATOM 675 C C . VAL A 1 88 ? -4.610 17.427 17.250 1.00 91.38 88 VAL A C 1
ATOM 677 O O . VAL A 1 88 ? -5.024 17.741 18.363 1.00 91.38 88 VAL A O 1
ATOM 680 N N . TRP A 1 89 ? -3.302 17.434 16.977 1.00 81.81 89 TRP A N 1
ATOM 681 C CA . TRP A 1 89 ? -2.251 17.492 18.000 1.00 81.81 89 TRP A CA 1
ATOM 682 C C . TRP A 1 89 ? -1.928 18.906 18.505 1.00 81.81 89 TRP A C 1
ATOM 684 O O . TRP A 1 89 ? -1.751 19.103 19.705 1.00 81.81 89 TRP A O 1
ATOM 694 N N . VAL A 1 90 ? -1.811 19.889 17.606 1.00 68.56 90 VAL A N 1
ATOM 695 C CA . VAL A 1 90 ? -1.312 21.243 17.950 1.00 68.56 90 VAL A CA 1
ATOM 696 C C . VAL A 1 90 ? -2.269 22.359 17.522 1.00 68.56 90 VAL A C 1
ATOM 698 O O . VAL A 1 90 ? -2.163 23.483 18.010 1.00 68.56 90 VAL A O 1
ATOM 701 N N . ASP A 1 91 ? -3.218 22.072 16.633 1.00 65.81 91 ASP A N 1
ATOM 702 C CA . ASP A 1 91 ? -4.059 23.103 16.037 1.00 65.81 91 ASP A CA 1
ATOM 703 C C . ASP A 1 91 ? -5.380 23.276 16.799 1.00 65.81 91 ASP A C 1
ATOM 705 O O . ASP A 1 91 ? -6.260 22.421 16.762 1.00 65.81 91 ASP A O 1
ATOM 709 N N . SER A 1 92 ? -5.521 24.408 17.492 1.00 61.84 92 SER A N 1
ATOM 710 C CA . SER A 1 92 ? -6.789 24.864 18.079 1.00 61.84 92 SER A CA 1
ATOM 711 C C . SER A 1 92 ? -7.396 26.050 17.321 1.00 61.84 92 SER A C 1
ATOM 713 O O . SER A 1 92 ? -8.322 26.686 17.820 1.00 61.84 92 SER A O 1
ATOM 715 N N . SER A 1 93 ? -6.822 26.409 16.170 1.00 64.88 93 SER A N 1
ATOM 716 C CA . SER A 1 93 ? -7.223 27.545 15.334 1.00 64.88 93 SER A CA 1
ATOM 717 C C . SER A 1 93 ? -8.084 27.148 14.134 1.00 64.88 93 SER A C 1
ATOM 719 O O . SER A 1 93 ? -8.454 28.015 13.345 1.00 64.88 93 SER A O 1
ATOM 721 N N . ALA A 1 94 ? -8.434 25.864 14.020 1.00 72.38 94 ALA A N 1
ATOM 722 C CA . ALA A 1 94 ? -9.278 25.345 12.954 1.00 72.38 94 ALA A CA 1
ATOM 723 C C . ALA A 1 94 ? -10.639 26.064 12.894 1.00 72.38 94 ALA A C 1
ATOM 725 O O . ALA A 1 94 ? -11.334 26.222 13.899 1.00 72.38 94 ALA A O 1
ATOM 726 N N . GLU A 1 95 ? -11.036 26.474 11.688 1.00 81.19 95 GLU A N 1
ATOM 727 C CA . GLU A 1 95 ? -12.325 27.133 11.437 1.00 81.19 95 GLU A CA 1
ATOM 728 C C . GLU A 1 95 ? -13.515 26.157 11.498 1.00 81.19 95 GLU A C 1
ATOM 730 O O . GLU A 1 95 ? -14.660 26.580 11.669 1.00 81.19 95 GLU A O 1
ATOM 735 N N . GLN A 1 96 ? -13.248 24.853 11.367 1.00 88.69 96 GLN A N 1
ATOM 736 C CA . GLN A 1 96 ? -14.234 23.774 11.395 1.00 88.69 96 GLN A CA 1
ATOM 737 C C . GLN A 1 96 ? -14.007 22.853 12.598 1.00 88.69 96 GLN A C 1
ATOM 739 O O . GLN A 1 96 ? -12.875 22.617 13.018 1.00 88.69 96 GLN A O 1
ATOM 744 N N . THR A 1 97 ? -15.090 22.290 13.136 1.00 92.75 97 THR A N 1
ATOM 745 C CA . THR A 1 97 ? -15.006 21.235 14.156 1.00 92.75 97 THR A CA 1
ATOM 746 C C . THR A 1 97 ? -14.629 19.890 13.528 1.00 92.75 97 THR A C 1
ATOM 748 O O . THR A 1 97 ? -14.899 19.656 12.348 1.00 92.75 97 THR A O 1
ATOM 751 N N . PHE A 1 98 ? -14.084 18.960 14.323 1.00 95.06 98 PHE A N 1
ATOM 752 C CA . PHE A 1 98 ? -13.800 17.592 13.858 1.00 95.06 98 PHE A CA 1
ATOM 753 C C . PHE A 1 98 ? -15.037 16.924 13.250 1.00 95.06 98 PHE A C 1
ATOM 755 O O . PHE A 1 98 ? -14.974 16.371 12.157 1.00 95.06 98 PHE A O 1
ATOM 762 N N . GLU A 1 99 ? -16.190 17.056 13.909 1.00 95.75 99 GLU A N 1
ATOM 763 C CA . GLU A 1 99 ? -17.460 16.511 13.427 1.00 95.75 99 GLU A CA 1
ATOM 764 C C . GLU A 1 99 ? -17.855 17.087 12.058 1.00 95.75 99 GLU A C 1
ATOM 766 O O . GLU A 1 99 ? -18.323 16.351 11.191 1.00 95.75 99 GLU A O 1
ATOM 771 N N . GLN A 1 100 ? -17.652 18.391 11.836 1.00 96.00 100 GLN A N 1
ATOM 772 C CA . GLN A 1 100 ? -17.936 19.022 10.546 1.00 96.00 100 GLN A CA 1
ATOM 773 C C . GLN A 1 100 ? -17.030 18.478 9.444 1.00 96.00 100 GLN A C 1
ATOM 775 O O . GLN A 1 100 ? -17.536 18.184 8.362 1.00 96.00 100 GLN A O 1
ATOM 780 N N . MET A 1 101 ? -15.725 18.346 9.700 1.00 96.94 101 MET A N 1
ATOM 781 C CA . MET A 1 101 ? -14.771 17.822 8.715 1.00 96.94 101 MET A CA 1
ATOM 782 C C . MET A 1 101 ? -15.070 16.356 8.386 1.00 96.94 101 MET A C 1
ATOM 784 O O . MET A 1 101 ? -15.165 15.993 7.216 1.00 96.94 101 MET A O 1
ATOM 788 N N . ILE A 1 102 ? -15.302 15.528 9.410 1.00 98.12 102 ILE A N 1
ATOM 789 C CA . ILE A 1 102 ? -15.610 14.100 9.261 1.00 98.12 102 ILE A CA 1
ATOM 790 C C . ILE A 1 102 ? -16.915 13.889 8.479 1.00 98.12 102 ILE A C 1
ATOM 792 O O . ILE A 1 102 ? -16.956 13.059 7.577 1.00 98.12 102 ILE A O 1
ATOM 796 N N . LYS A 1 103 ? -17.973 14.666 8.756 1.00 96.75 103 LYS A N 1
ATOM 797 C CA . LYS A 1 103 ? -19.265 14.549 8.050 1.00 96.75 103 LYS A CA 1
ATOM 798 C C . LYS A 1 103 ? -19.223 14.947 6.573 1.00 96.75 103 LYS A C 1
ATOM 800 O O . LYS A 1 103 ? -20.120 14.564 5.829 1.00 96.75 103 LYS A O 1
ATOM 805 N N . GLN A 1 104 ? -18.242 15.747 6.160 1.00 96.81 104 GLN A N 1
ATOM 806 C CA . GLN A 1 104 ? -18.058 16.138 4.758 1.00 96.81 104 GLN A CA 1
ATOM 807 C C . GLN A 1 104 ? -17.348 15.054 3.938 1.00 96.81 104 GLN A C 1
ATOM 809 O O . GLN A 1 104 ? -17.384 15.107 2.712 1.00 96.81 104 GLN A O 1
ATOM 814 N N . ALA A 1 105 ? -16.701 14.090 4.598 1.00 98.31 105 ALA A N 1
ATOM 815 C CA . ALA A 1 105 ? -15.852 13.113 3.943 1.00 98.31 105 ALA A CA 1
ATOM 816 C C . ALA A 1 105 ? -16.650 12.019 3.222 1.00 98.31 105 ALA A C 1
ATOM 818 O O . ALA A 1 105 ? -17.494 11.342 3.806 1.00 98.31 105 ALA A O 1
ATOM 819 N N . ASP A 1 106 ? -16.296 11.794 1.959 1.00 98.62 106 ASP A N 1
ATOM 820 C CA . ASP A 1 106 ? -16.709 10.615 1.194 1.00 98.62 106 ASP A CA 1
ATOM 821 C C . ASP A 1 106 ? -15.864 9.397 1.567 1.00 98.62 106 ASP A C 1
ATOM 823 O O . ASP A 1 106 ? -16.346 8.263 1.612 1.00 98.62 106 ASP A O 1
ATOM 827 N N . ALA A 1 107 ? -14.589 9.655 1.857 1.00 98.81 107 ALA A N 1
ATOM 828 C CA . ALA A 1 107 ? -13.667 8.685 2.404 1.00 98.81 107 ALA A CA 1
ATOM 829 C C . ALA A 1 107 ? -12.743 9.335 3.435 1.00 98.81 107 ALA A C 1
ATOM 831 O O . ALA A 1 107 ? -12.401 10.514 3.337 1.00 98.81 107 ALA A O 1
ATOM 832 N N . ILE A 1 108 ? -12.316 8.548 4.414 1.00 98.88 108 ILE A N 1
ATOM 833 C CA . ILE A 1 108 ? -11.426 8.964 5.491 1.00 98.88 108 ILE A CA 1
ATOM 834 C C . ILE A 1 108 ? -10.208 8.050 5.470 1.00 98.88 108 ILE A C 1
ATOM 836 O O . ILE A 1 108 ? -10.350 6.840 5.616 1.00 98.88 108 ILE A O 1
ATOM 840 N N . VAL A 1 109 ? -9.018 8.620 5.293 1.00 98.81 109 VAL A N 1
ATOM 841 C CA . VAL A 1 109 ? -7.743 7.898 5.273 1.00 98.81 109 VAL A CA 1
ATOM 842 C C . VAL A 1 109 ? -6.969 8.184 6.554 1.00 98.81 109 VAL A C 1
ATOM 844 O O . VAL A 1 109 ? -6.691 9.334 6.878 1.00 98.81 109 VAL A O 1
ATOM 847 N N . ILE A 1 110 ? -6.583 7.138 7.276 1.00 98.56 110 ILE A N 1
ATOM 848 C CA . ILE A 1 110 ? -5.836 7.230 8.533 1.00 98.56 110 ILE A CA 1
ATOM 849 C C . ILE A 1 110 ? -4.396 6.772 8.294 1.00 98.56 110 ILE A C 1
ATOM 851 O O . ILE A 1 110 ? -4.155 5.659 7.816 1.00 98.56 110 ILE A O 1
ATOM 855 N N . GLY A 1 111 ? -3.444 7.648 8.615 1.00 96.69 111 GLY A N 1
ATOM 856 C CA . GLY A 1 111 ? -2.015 7.388 8.437 1.00 96.69 111 GLY A CA 1
ATOM 857 C C . GLY A 1 111 ? -1.418 6.432 9.472 1.00 96.69 111 GLY A C 1
ATOM 858 O O . GLY A 1 111 ? -2.026 6.127 10.502 1.00 96.69 111 GLY A O 1
ATOM 859 N N . GLY A 1 112 ? -0.191 5.983 9.200 1.00 96.88 112 GLY A N 1
ATOM 860 C CA . GLY A 1 112 ? 0.616 5.193 10.129 1.00 96.88 112 GLY A CA 1
ATOM 861 C C . GLY A 1 112 ? 1.214 6.009 11.284 1.00 96.88 112 GLY A C 1
ATOM 862 O O . GLY A 1 112 ? 1.148 7.239 11.321 1.00 96.88 112 GLY A O 1
ATOM 863 N N . GLY A 1 113 ? 1.816 5.306 12.248 1.00 96.81 113 GLY A N 1
ATOM 864 C CA . GLY A 1 113 ? 2.490 5.895 13.408 1.00 96.81 113 GLY A CA 1
ATOM 865 C C . GLY A 1 113 ? 2.187 5.138 14.701 1.00 96.81 113 GLY A C 1
ATOM 866 O O . GLY A 1 113 ? 2.114 3.913 14.711 1.00 96.81 113 GLY A O 1
ATOM 867 N N . ASN A 1 114 ? 2.006 5.858 15.807 1.00 97.62 114 ASN A N 1
ATOM 868 C CA . ASN A 1 114 ? 1.739 5.266 17.114 1.00 97.62 114 ASN A CA 1
ATOM 869 C C . ASN A 1 114 ? 0.230 5.044 17.337 1.00 97.62 114 ASN A C 1
ATOM 871 O O . ASN A 1 114 ? -0.505 5.977 17.673 1.00 97.62 114 ASN A O 1
ATOM 875 N N . THR A 1 115 ? -0.221 3.795 17.182 1.00 98.00 115 THR A N 1
ATOM 876 C CA . THR A 1 115 ? -1.624 3.379 17.359 1.00 98.00 115 THR A CA 1
ATOM 877 C C . THR A 1 115 ? -2.168 3.720 18.744 1.00 98.00 115 THR A C 1
ATOM 879 O O . THR A 1 115 ? -3.270 4.252 18.855 1.00 98.00 115 THR A O 1
ATOM 882 N N . LEU A 1 116 ? -1.402 3.437 19.805 1.00 97.19 116 LEU A N 1
ATOM 883 C CA . LEU A 1 116 ? -1.858 3.645 21.184 1.00 97.19 116 LEU A CA 1
ATOM 884 C C . LEU A 1 116 ? -2.135 5.126 21.469 1.00 97.19 116 LEU A C 1
ATOM 886 O O . LEU A 1 116 ? -3.170 5.468 22.038 1.00 97.19 116 LEU A O 1
ATOM 890 N N . ASN A 1 117 ? -1.219 6.005 21.058 1.00 97.06 117 ASN A N 1
ATOM 891 C CA . ASN A 1 117 ? -1.367 7.445 21.242 1.00 97.06 117 ASN A CA 1
ATOM 892 C C . ASN A 1 117 ? -2.528 7.993 20.408 1.00 97.06 117 ASN A C 1
ATOM 894 O O . ASN A 1 117 ? -3.305 8.798 20.917 1.00 97.06 117 ASN A O 1
ATOM 898 N N . MET A 1 118 ? -2.670 7.539 19.157 1.00 97.88 118 MET A N 1
ATOM 899 C CA . MET A 1 118 ? -3.791 7.922 18.297 1.00 97.88 118 MET A CA 1
ATOM 900 C C . MET A 1 118 ? -5.135 7.589 18.946 1.00 97.88 118 MET A C 1
ATOM 902 O O . MET A 1 118 ? -5.974 8.476 19.080 1.00 97.88 118 MET A O 1
ATOM 906 N N . LEU A 1 119 ? -5.322 6.341 19.387 1.00 98.06 119 LEU A N 1
ATOM 907 C CA . LEU A 1 119 ? -6.571 5.896 20.008 1.00 98.06 119 LEU A CA 1
ATOM 908 C C . LEU A 1 119 ? -6.866 6.653 21.306 1.00 98.06 119 LEU A C 1
ATOM 910 O O . LEU A 1 119 ? -7.999 7.081 21.514 1.00 98.06 119 LEU A O 1
ATOM 914 N N . GLY A 1 120 ? -5.850 6.891 22.142 1.00 97.50 120 GLY A N 1
ATOM 915 C CA . GLY A 1 120 ? -6.013 7.682 23.364 1.00 97.50 120 GLY A CA 1
ATOM 916 C C . GLY A 1 120 ? -6.466 9.121 23.089 1.00 97.50 120 GLY A C 1
ATOM 917 O O . GLY A 1 120 ? -7.333 9.643 23.788 1.00 97.50 120 GLY A O 1
ATOM 918 N N . ILE A 1 121 ? -5.923 9.756 22.045 1.00 96.50 121 ILE A N 1
ATOM 919 C CA . ILE A 1 121 ? -6.342 11.094 21.608 1.00 96.50 121 ILE A CA 1
ATOM 920 C C . ILE A 1 121 ? -7.767 11.061 21.054 1.00 96.50 121 ILE A C 1
ATOM 922 O O . ILE A 1 121 ? -8.581 11.910 21.416 1.00 96.50 121 ILE A O 1
ATOM 926 N N . TRP A 1 122 ? -8.084 10.091 20.196 1.00 97.62 122 TRP A N 1
ATOM 927 C CA . TRP A 1 122 ? -9.407 9.986 19.589 1.00 97.62 122 TRP A CA 1
ATOM 928 C C . TRP A 1 122 ? -10.503 9.810 20.631 1.00 97.62 122 TRP A C 1
ATOM 930 O O . TRP A 1 122 ? -11.467 10.568 20.598 1.00 97.62 122 TRP A O 1
ATOM 940 N N . GLN A 1 123 ? -10.313 8.906 21.593 1.00 97.44 123 GLN A N 1
ATOM 941 C CA . GLN A 1 123 ? -11.253 8.691 22.696 1.00 97.44 123 GLN A CA 1
ATOM 942 C C . GLN A 1 123 ? -11.440 9.955 23.544 1.00 97.44 123 GLN A C 1
ATOM 944 O O . GLN A 1 123 ? -12.560 10.306 23.908 1.00 97.44 123 GLN A O 1
ATOM 949 N N . ALA A 1 124 ? -10.355 10.678 23.841 1.00 96.56 124 ALA A N 1
ATOM 950 C CA . ALA A 1 124 ? -10.430 11.914 24.617 1.00 96.56 124 ALA A CA 1
ATOM 951 C C . ALA A 1 124 ? -11.194 13.037 23.888 1.00 96.56 124 ALA A C 1
ATOM 953 O O . ALA A 1 124 ? -11.808 13.880 24.541 1.00 96.56 124 ALA A O 1
ATOM 954 N N . GLN A 1 125 ? -11.151 13.048 22.553 1.00 94.75 125 GLN A N 1
ATOM 955 C CA . GLN A 1 125 ? -11.797 14.052 21.699 1.00 94.75 125 GLN A CA 1
ATOM 956 C C . GLN A 1 125 ? -13.162 13.598 21.143 1.00 94.75 125 GLN A C 1
ATOM 958 O O . GLN A 1 125 ? -13.854 14.391 20.507 1.00 94.75 125 GLN A O 1
ATOM 963 N N . GLY A 1 126 ? -13.555 12.336 21.353 1.00 97.06 126 GLY A N 1
ATOM 964 C CA . GLY A 1 126 ? -14.748 11.722 20.757 1.00 97.06 126 GLY A CA 1
ATOM 965 C C . GLY A 1 126 ? -14.657 11.486 19.242 1.00 97.06 126 GLY A C 1
ATOM 966 O O . GLY A 1 126 ? -15.684 11.311 18.588 1.00 97.06 126 GLY A O 1
ATOM 967 N N . ILE A 1 127 ? -13.450 11.515 18.666 1.00 97.81 127 ILE A N 1
ATOM 968 C CA . ILE A 1 127 ? -13.219 11.327 17.222 1.00 97.81 127 ILE A CA 1
ATOM 969 C C . ILE A 1 127 ? -13.533 9.888 16.808 1.00 97.81 127 ILE A C 1
ATOM 971 O O . ILE A 1 127 ? -14.089 9.667 15.739 1.00 97.81 127 ILE A O 1
ATOM 975 N N . ASP A 1 128 ? -13.218 8.915 17.660 1.00 98.19 128 ASP A N 1
ATOM 976 C CA . ASP A 1 128 ? -13.528 7.500 17.454 1.00 98.19 128 ASP A CA 1
ATOM 977 C C . ASP A 1 128 ? -15.015 7.282 17.139 1.00 98.19 128 ASP A C 1
ATOM 979 O O . ASP A 1 128 ? -15.360 6.687 16.116 1.00 98.19 128 ASP A O 1
ATOM 983 N N . GLN A 1 129 ? -15.899 7.853 17.957 1.00 98.00 129 GLN A N 1
ATOM 984 C CA . GLN A 1 129 ? -17.341 7.760 17.759 1.00 98.00 129 GLN A CA 1
ATOM 985 C C . GLN A 1 129 ? -17.797 8.491 16.484 1.00 98.00 129 GLN A C 1
ATOM 987 O O . GLN A 1 129 ? -18.623 7.962 15.740 1.00 98.00 129 GLN A O 1
ATOM 992 N N . MET A 1 130 ? -17.225 9.664 16.183 1.00 98.19 130 MET A N 1
ATOM 993 C CA . MET A 1 130 ? -17.530 10.408 14.950 1.00 98.19 130 MET A CA 1
ATOM 994 C C . MET A 1 130 ? -17.147 9.618 13.691 1.00 98.19 130 MET A C 1
ATOM 996 O O . MET A 1 130 ? -17.896 9.616 12.714 1.00 98.19 130 MET A O 1
ATOM 1000 N N . LEU A 1 131 ? -16.002 8.928 13.706 1.00 98.25 131 LEU A N 1
ATOM 1001 C CA . LEU A 1 131 ? -15.555 8.090 12.593 1.00 98.25 131 LEU A CA 1
ATOM 1002 C C . LEU A 1 131 ? -16.476 6.879 12.395 1.00 98.25 131 LEU A C 1
ATOM 1004 O O . LEU A 1 131 ? -16.851 6.578 11.262 1.00 98.25 131 LEU A O 1
ATOM 1008 N N . ILE A 1 132 ? -16.885 6.218 13.484 1.00 97.56 132 ILE A N 1
ATOM 1009 C CA . ILE A 1 132 ? -17.848 5.106 13.436 1.00 97.56 132 ILE A CA 1
ATOM 1010 C C . ILE A 1 132 ? -19.185 5.579 12.847 1.00 97.56 132 ILE A C 1
ATOM 1012 O O . ILE A 1 132 ? -19.760 4.906 11.991 1.00 97.56 132 ILE A O 1
ATOM 1016 N N . GLU A 1 133 ? -19.679 6.746 13.263 1.00 97.12 133 GLU A N 1
ATOM 1017 C CA . GLU A 1 133 ? -20.923 7.320 12.742 1.00 97.12 133 GLU A CA 1
ATOM 1018 C C . GLU A 1 133 ? -20.831 7.674 11.255 1.00 97.12 133 GLU A C 1
ATOM 1020 O O . GLU A 1 133 ? -21.758 7.372 10.501 1.00 97.12 133 GLU A O 1
ATOM 1025 N N . ALA A 1 134 ? -19.721 8.273 10.815 1.00 97.62 134 ALA A N 1
ATOM 1026 C CA . ALA A 1 134 ? -19.491 8.578 9.404 1.00 97.62 134 ALA A CA 1
ATOM 1027 C C . ALA A 1 134 ? -19.456 7.304 8.551 1.00 97.62 134 ALA A C 1
ATOM 1029 O O . ALA A 1 134 ? -20.111 7.232 7.508 1.00 97.62 134 ALA A O 1
ATOM 1030 N N . MET A 1 135 ? -18.773 6.264 9.037 1.00 96.62 135 MET A N 1
ATOM 1031 C CA . MET A 1 135 ? -18.730 4.956 8.388 1.00 96.62 135 MET A CA 1
ATOM 1032 C C . MET A 1 135 ? -20.135 4.350 8.235 1.00 96.62 135 MET A C 1
ATOM 1034 O O . MET A 1 135 ? -20.517 3.904 7.153 1.00 96.62 135 MET A O 1
ATOM 1038 N N . GLN A 1 136 ? -20.954 4.397 9.289 1.00 95.12 136 GLN A N 1
ATOM 1039 C CA . GLN A 1 136 ? -22.341 3.910 9.259 1.00 95.12 136 GLN A CA 1
ATOM 1040 C C . GLN A 1 136 ? -23.248 4.718 8.315 1.00 95.12 136 GLN A C 1
ATOM 1042 O O . GLN A 1 136 ? -24.249 4.192 7.811 1.00 95.12 136 GLN A O 1
ATOM 1047 N N . GLN A 1 137 ? -22.907 5.987 8.075 1.00 95.62 137 GLN A N 1
ATOM 1048 C CA . GLN A 1 137 ? -23.578 6.880 7.125 1.00 95.62 137 GLN A CA 1
ATOM 1049 C C . GLN A 1 137 ? -23.091 6.700 5.678 1.00 95.62 137 GLN A C 1
ATOM 1051 O O . GLN A 1 137 ? -23.683 7.282 4.770 1.00 95.62 137 GLN A O 1
ATOM 1056 N N . GLY A 1 138 ? -22.096 5.839 5.450 1.00 95.62 138 GLY A N 1
ATOM 1057 C CA . GLY A 1 138 ? -21.638 5.430 4.124 1.00 95.62 138 GLY A CA 1
ATOM 1058 C C . GLY A 1 138 ? -20.281 5.988 3.707 1.00 95.62 138 GLY A C 1
ATOM 1059 O O . GLY A 1 138 ? -19.869 5.718 2.581 1.00 95.62 138 GLY A O 1
ATOM 1060 N N . ALA A 1 139 ? -19.581 6.728 4.574 1.00 98.06 139 ALA A N 1
ATOM 1061 C CA . ALA A 1 139 ? -18.195 7.093 4.306 1.00 98.06 139 ALA A CA 1
ATOM 1062 C C . ALA A 1 139 ? -17.317 5.832 4.287 1.00 98.06 139 ALA A C 1
ATOM 1064 O O . ALA A 1 139 ? -17.469 4.937 5.123 1.00 98.06 139 ALA A O 1
ATOM 1065 N N . ILE A 1 140 ? -16.377 5.765 3.347 1.00 98.62 140 ILE A N 1
ATOM 1066 C CA . ILE A 1 140 ? -15.361 4.709 3.345 1.00 98.62 140 ILE A CA 1
ATOM 1067 C C . ILE A 1 140 ? -14.309 5.076 4.376 1.00 98.62 140 ILE A C 1
ATOM 1069 O O . ILE A 1 140 ? -13.718 6.149 4.299 1.00 98.62 140 ILE A O 1
ATOM 1073 N N . VAL A 1 141 ? -14.030 4.185 5.317 1.00 98.69 141 VAL A N 1
ATOM 1074 C CA . VAL A 1 141 ? -12.925 4.389 6.249 1.00 98.69 141 VAL A CA 1
ATOM 1075 C C . VAL A 1 141 ? -11.762 3.507 5.842 1.00 98.69 141 VAL A C 1
ATOM 1077 O O . VAL A 1 141 ? -11.925 2.330 5.543 1.00 98.69 141 VAL A O 1
ATOM 1080 N N . ALA A 1 142 ? -10.575 4.082 5.770 1.00 98.75 142 ALA A N 1
ATOM 1081 C CA . ALA A 1 142 ? -9.418 3.416 5.220 1.00 98.75 142 ALA A CA 1
ATOM 1082 C C . ALA A 1 142 ? -8.172 3.757 6.035 1.00 98.75 142 ALA A C 1
ATOM 1084 O O . ALA A 1 142 ? -8.060 4.854 6.582 1.00 98.75 142 ALA A O 1
ATOM 1085 N N . GLY A 1 143 ? -7.223 2.834 6.145 1.00 98.12 143 GLY A N 1
ATOM 1086 C CA . GLY A 1 143 ? -6.034 3.105 6.938 1.00 98.12 143 GLY A CA 1
ATOM 1087 C C . GLY A 1 143 ? -4.944 2.057 6.846 1.00 98.12 143 GLY A C 1
ATOM 1088 O O . GLY A 1 143 ? -5.191 0.860 6.700 1.00 98.12 143 GLY A O 1
ATOM 1089 N N . GLY A 1 144 ? -3.720 2.548 6.977 1.00 97.38 144 GLY A N 1
ATOM 1090 C CA . GLY A 1 144 ? -2.507 1.757 6.904 1.00 97.38 144 GLY A CA 1
ATOM 1091 C C . GLY A 1 144 ? -1.818 1.632 8.255 1.00 97.38 144 GLY A C 1
ATOM 1092 O O . GLY A 1 144 ? -1.796 2.592 9.028 1.00 97.38 144 GLY A O 1
ATOM 1093 N N . SER A 1 145 ? -1.236 0.469 8.553 1.00 98.12 145 SER A N 1
ATOM 1094 C CA . SER A 1 145 ? -0.457 0.249 9.780 1.00 98.12 145 SER A CA 1
ATOM 1095 C C . SER A 1 145 ? -1.269 0.576 11.052 1.00 98.12 145 SER A C 1
ATOM 1097 O O . SER A 1 145 ? -2.211 -0.150 11.375 1.00 98.12 145 SER A O 1
ATOM 1099 N N . ALA A 1 146 ? -0.993 1.679 11.758 1.00 98.31 146 ALA A N 1
ATOM 1100 C CA . ALA A 1 146 ? -1.809 2.136 12.890 1.00 98.31 146 ALA A CA 1
ATOM 1101 C C . ALA A 1 146 ? -3.287 2.363 12.523 1.00 98.31 146 ALA A C 1
ATOM 1103 O O . ALA A 1 146 ? -4.176 1.977 13.285 1.00 98.31 146 ALA A O 1
ATOM 1104 N N . GLY A 1 147 ? -3.544 2.926 11.337 1.00 98.00 147 GLY A N 1
ATOM 1105 C CA . GLY A 1 147 ? -4.889 3.112 10.797 1.00 98.00 147 GLY A CA 1
ATOM 1106 C C . GLY A 1 147 ? -5.604 1.802 10.462 1.00 98.00 147 GLY A C 1
ATOM 1107 O O . GLY A 1 147 ? -6.829 1.787 10.451 1.00 98.00 147 GLY A O 1
ATOM 1108 N N . SER A 1 148 ? -4.863 0.707 10.248 1.00 98.38 148 SER A N 1
ATOM 1109 C CA . SER A 1 148 ? -5.424 -0.644 10.120 1.00 98.38 148 SER A CA 1
ATOM 1110 C C . SER A 1 148 ? -5.805 -1.204 11.491 1.00 98.38 148 SER A C 1
ATOM 1112 O O . SER A 1 148 ? -6.961 -1.558 11.713 1.00 98.38 148 SER A O 1
ATOM 1114 N N . ILE A 1 149 ? -4.857 -1.223 12.438 1.00 98.62 149 ILE A N 1
ATOM 1115 C CA . ILE A 1 149 ? -5.035 -1.837 13.768 1.00 98.62 149 ILE A CA 1
ATOM 1116 C C . ILE A 1 149 ? -6.231 -1.242 14.523 1.00 98.62 149 ILE A C 1
ATOM 1118 O O . ILE A 1 149 ? -6.937 -1.975 15.212 1.00 98.62 149 ILE A O 1
ATOM 1122 N N . ALA A 1 150 ? -6.477 0.065 14.382 1.00 98.19 150 ALA A N 1
ATOM 1123 C CA . ALA A 1 150 ? -7.516 0.787 15.116 1.00 98.19 150 ALA A CA 1
ATOM 1124 C C . ALA A 1 150 ? -8.922 0.166 15.016 1.00 98.19 150 ALA A C 1
ATOM 1126 O O . ALA A 1 150 ? -9.715 0.332 15.937 1.00 98.19 150 ALA A O 1
ATOM 1127 N N . TRP A 1 151 ? -9.238 -0.554 13.938 1.00 98.38 151 TRP A N 1
ATOM 1128 C CA . TRP A 1 151 ? -10.577 -1.106 13.694 1.00 98.38 151 TRP A CA 1
ATOM 1129 C C . TRP A 1 151 ? -10.778 -2.521 14.235 1.00 98.38 151 TRP A C 1
ATOM 1131 O O . TRP A 1 151 ? -11.913 -2.979 14.346 1.00 98.38 151 TRP A O 1
ATOM 1141 N N . PHE A 1 152 ? -9.699 -3.207 14.588 1.00 98.44 152 PHE A N 1
ATOM 1142 C CA . PHE A 1 152 ? -9.720 -4.572 15.105 1.00 98.44 152 PHE A CA 1
ATOM 1143 C C . PHE A 1 152 ? -9.858 -4.594 16.632 1.00 98.44 152 PHE A C 1
ATOM 1145 O O . PHE A 1 152 ? -9.733 -3.560 17.290 1.00 98.44 152 PHE A O 1
ATOM 1152 N N . GLU A 1 153 ? -10.132 -5.759 17.223 1.00 98.19 153 GLU A N 1
ATOM 1153 C CA . GLU A 1 153 ? -10.133 -5.906 18.689 1.00 98.19 153 GLU A CA 1
ATOM 1154 C C . GLU A 1 153 ? -8.725 -5.713 19.255 1.00 98.19 153 GLU A C 1
ATOM 1156 O O . GLU A 1 153 ? -8.543 -5.095 20.303 1.00 98.19 153 GLU A O 1
ATOM 1161 N N . SER A 1 154 ? -7.713 -6.203 18.541 1.00 98.31 154 SER A N 1
ATOM 1162 C CA . SER A 1 154 ? -6.315 -6.062 18.933 1.00 98.31 154 SER A CA 1
ATOM 1163 C C . SER A 1 154 ? -5.372 -6.132 17.735 1.00 98.31 154 SER A C 1
ATOM 1165 O O . SER A 1 154 ? -5.745 -6.590 16.656 1.00 98.31 154 SER A O 1
ATOM 1167 N N . GLY A 1 155 ? -4.120 -5.721 17.915 1.00 98.00 155 GLY A N 1
ATOM 1168 C CA . GLY A 1 155 ? -3.085 -5.949 16.916 1.00 98.00 155 GLY A CA 1
ATOM 1169 C C . GLY A 1 155 ? -1.663 -5.776 17.425 1.00 98.00 155 GLY A C 1
ATOM 1170 O O . GLY A 1 155 ? -1.430 -5.256 18.517 1.00 98.00 155 GLY A O 1
ATOM 1171 N N . ILE A 1 156 ? -0.701 -6.229 16.619 1.00 97.94 156 ILE A N 1
ATOM 1172 C CA . ILE A 1 156 ? 0.728 -6.137 16.940 1.00 97.94 156 ILE A CA 1
ATOM 1173 C C . ILE A 1 156 ? 1.271 -4.756 16.573 1.00 97.94 156 ILE A C 1
ATOM 1175 O O . ILE A 1 156 ? 1.238 -4.344 15.414 1.00 97.94 156 ILE A O 1
ATOM 1179 N N . SER A 1 157 ? 1.840 -4.057 17.554 1.00 95.81 157 SER A N 1
ATOM 1180 C CA . SER A 1 157 ? 2.365 -2.701 17.391 1.00 95.81 157 SER A CA 1
ATOM 1181 C C . SER A 1 157 ? 3.639 -2.468 18.202 1.00 95.81 157 SER A C 1
ATOM 1183 O O . SER A 1 157 ? 3.855 -3.055 19.256 1.00 95.81 157 SER A O 1
ATOM 1185 N N . ASP A 1 158 ? 4.467 -1.551 17.723 1.00 94.06 158 ASP A N 1
ATOM 1186 C CA . ASP A 1 158 ? 5.621 -0.938 18.390 1.00 94.06 158 ASP A CA 1
ATOM 1187 C C . ASP A 1 158 ? 5.247 0.359 19.139 1.00 94.06 158 ASP A C 1
ATOM 1189 O O . ASP A 1 158 ? 6.108 1.161 19.493 1.00 94.06 158 ASP A O 1
ATOM 1193 N N . SER A 1 159 ? 3.956 0.573 19.426 1.00 93.88 159 SER A N 1
ATOM 1194 C CA . SER A 1 159 ? 3.461 1.783 20.103 1.00 93.88 159 SER A CA 1
ATOM 1195 C C . SER A 1 159 ? 4.061 2.027 21.497 1.00 93.88 159 SER A C 1
ATOM 1197 O O . SER A 1 159 ? 3.963 3.140 22.021 1.00 93.88 159 SER A O 1
ATOM 1199 N N . ARG A 1 160 ? 4.651 1.006 22.131 1.00 93.31 160 ARG A N 1
ATOM 1200 C CA . ARG A 1 160 ? 5.283 1.109 23.452 1.00 93.31 160 ARG A CA 1
ATOM 1201 C C . ARG A 1 160 ? 6.808 1.081 23.308 1.00 93.31 160 ARG A C 1
ATOM 1203 O O . ARG A 1 160 ? 7.329 0.273 22.543 1.00 93.31 160 ARG A O 1
ATOM 1210 N N . PRO A 1 161 ? 7.549 1.903 24.075 1.00 87.88 161 PRO A N 1
ATOM 1211 C CA . PRO A 1 161 ? 9.001 1.790 24.121 1.00 87.88 161 PRO A CA 1
ATOM 1212 C C . PRO A 1 161 ? 9.450 0.369 24.485 1.00 87.88 161 PRO A C 1
ATOM 1214 O O . PRO A 1 161 ? 8.759 -0.335 25.218 1.00 87.88 161 PRO A O 1
ATOM 1217 N N . ALA A 1 162 ? 10.655 0.006 24.042 1.00 85.19 162 ALA A N 1
ATOM 1218 C CA . ALA A 1 162 ? 11.332 -1.268 24.306 1.00 85.19 162 ALA A CA 1
ATOM 1219 C C . ALA A 1 162 ? 10.863 -2.501 23.507 1.00 85.19 162 ALA A C 1
ATOM 1221 O O . ALA A 1 162 ? 11.526 -3.532 23.612 1.00 85.19 162 ALA A O 1
ATOM 1222 N N . GLY A 1 163 ? 9.833 -2.413 22.658 1.00 90.88 163 GLY A N 1
ATOM 1223 C CA . GLY A 1 163 ? 9.577 -3.461 21.665 1.00 90.88 163 GLY A CA 1
ATOM 1224 C C . GLY A 1 163 ? 8.138 -3.570 21.173 1.00 90.88 163 GLY A C 1
ATOM 1225 O O . GLY A 1 163 ? 7.284 -2.736 21.461 1.00 90.88 163 GLY A O 1
ATOM 1226 N N . LEU A 1 164 ? 7.894 -4.640 20.416 1.00 96.00 164 LEU A N 1
ATOM 1227 C CA . LEU A 1 164 ? 6.573 -5.006 19.917 1.00 96.00 164 LEU A CA 1
ATOM 1228 C C . LEU A 1 164 ? 5.680 -5.517 21.058 1.00 96.00 164 LEU A C 1
ATOM 1230 O O . LEU A 1 164 ? 6.146 -6.195 21.973 1.00 96.00 164 LEU A O 1
ATOM 1234 N N . SER A 1 165 ? 4.392 -5.197 20.992 1.00 96.69 165 SER A N 1
ATOM 1235 C CA . SER A 1 165 ? 3.376 -5.603 21.964 1.00 96.69 165 SER A CA 1
ATOM 1236 C C . SER A 1 165 ? 1.989 -5.650 21.325 1.00 96.69 165 SER A C 1
ATOM 1238 O O . SER A 1 165 ? 1.780 -5.112 20.235 1.00 96.69 165 SER A O 1
ATOM 1240 N N . VAL A 1 166 ? 1.036 -6.270 22.019 1.00 97.62 166 VAL A N 1
ATOM 1241 C CA . VAL A 1 166 ? -0.384 -6.183 21.669 1.00 97.62 166 VAL A CA 1
ATOM 1242 C C . VAL A 1 166 ? -0.934 -4.823 22.110 1.00 97.62 166 VAL A C 1
ATOM 1244 O O . VAL A 1 166 ? -0.683 -4.358 23.226 1.00 97.62 166 VAL A O 1
ATOM 1247 N N . VAL A 1 167 ? -1.702 -4.188 21.232 1.00 97.69 167 VAL A N 1
ATOM 1248 C CA . VAL A 1 167 ? -2.531 -3.012 21.526 1.00 97.69 167 VAL A CA 1
ATOM 1249 C C . VAL A 1 167 ? -3.982 -3.329 21.210 1.00 97.69 167 VAL A C 1
ATOM 1251 O O . VAL A 1 167 ? -4.267 -3.986 20.213 1.00 97.69 167 VAL A O 1
ATOM 1254 N N . GLU A 1 168 ? -4.884 -2.861 22.066 1.00 97.75 168 GLU A N 1
ATOM 1255 C CA . GLU A 1 168 ? -6.329 -2.949 21.859 1.00 97.75 168 GLU A CA 1
ATOM 1256 C C . GLU A 1 168 ? -6.775 -1.878 20.857 1.00 97.75 168 GLU A C 1
ATOM 1258 O O . GLU A 1 168 ? -6.286 -0.745 20.898 1.00 97.75 168 GLU A O 1
ATOM 1263 N N . GLY A 1 169 ? -7.679 -2.248 19.950 1.00 97.56 169 GLY A N 1
ATOM 1264 C CA . GLY A 1 169 ? -8.330 -1.326 19.021 1.00 97.56 169 GLY A CA 1
ATOM 1265 C C . GLY A 1 169 ? -9.772 -1.021 19.431 1.00 97.56 169 GLY A C 1
ATOM 1266 O O . GLY A 1 169 ? -10.192 -1.285 20.557 1.00 97.56 169 GLY A O 1
ATOM 1267 N N . LEU A 1 170 ? -10.552 -0.455 18.510 1.00 97.19 170 LEU A N 1
ATOM 1268 C CA . LEU A 1 170 ? -11.961 -0.114 18.729 1.00 97.19 170 LEU A CA 1
ATOM 1269 C C . LEU A 1 170 ? -12.887 -1.343 18.708 1.00 97.19 170 LEU A C 1
ATOM 1271 O O . LEU A 1 170 ? -14.041 -1.237 19.119 1.00 97.19 170 LEU A O 1
ATOM 1275 N N . GLY A 1 171 ? -12.413 -2.500 18.224 1.00 95.88 171 GLY A N 1
ATOM 1276 C CA . GLY A 1 171 ? -13.190 -3.745 18.208 1.00 95.88 171 GLY A CA 1
ATOM 1277 C C . GLY A 1 171 ? -14.382 -3.741 17.249 1.00 95.88 171 GLY A C 1
ATOM 1278 O O . GLY A 1 171 ? -15.349 -4.469 17.465 1.00 95.88 171 GLY A O 1
ATOM 1279 N N . ILE A 1 172 ? -14.324 -2.921 16.195 1.00 96.31 172 ILE A N 1
ATOM 1280 C CA . ILE A 1 172 ? -15.330 -2.891 15.126 1.00 96.31 172 ILE A CA 1
ATOM 1281 C C . ILE A 1 172 ? -15.328 -4.207 14.338 1.00 96.31 172 ILE A C 1
ATOM 1283 O O . ILE A 1 172 ? -16.388 -4.749 14.018 1.00 96.31 172 ILE A O 1
ATOM 1287 N N . LEU A 1 173 ? -14.134 -4.735 14.073 1.00 97.12 173 LEU A N 1
ATOM 1288 C CA . LEU A 1 173 ? -13.905 -6.072 13.548 1.00 97.12 173 LEU A CA 1
ATOM 1289 C C . LEU A 1 173 ? -13.526 -7.004 14.715 1.00 97.12 173 LEU A C 1
ATOM 1291 O O . LEU A 1 173 ? -12.536 -6.721 15.395 1.00 97.12 173 LEU A O 1
ATOM 1295 N N . PRO A 1 174 ? -14.263 -8.111 14.952 1.00 96.38 174 PRO A N 1
ATOM 1296 C CA . PRO A 1 174 ? -14.054 -9.029 16.079 1.00 96.38 174 PRO A CA 1
ATOM 1297 C C . PRO A 1 174 ? -12.887 -10.000 15.827 1.00 96.38 174 PRO A C 1
ATOM 1299 O O . PRO A 1 174 ? -13.020 -11.214 15.961 1.00 96.38 174 PRO A O 1
ATOM 1302 N N . PHE A 1 175 ? -11.761 -9.456 15.375 1.00 98.00 175 PHE A N 1
ATOM 1303 C CA . PHE A 1 175 ? -10.568 -10.182 14.961 1.00 98.00 175 PHE A CA 1
ATOM 1304 C C . PHE A 1 175 ? -9.325 -9.432 15.439 1.00 98.00 175 PHE A C 1
ATOM 1306 O O . PHE A 1 175 ? -9.399 -8.246 15.773 1.00 98.00 175 PHE A O 1
ATOM 1313 N N . SER A 1 176 ? -8.173 -10.096 15.428 1.00 98.69 176 SER A N 1
ATOM 1314 C CA . SER A 1 176 ? -6.880 -9.426 15.607 1.00 98.69 176 SER A CA 1
ATOM 1315 C C . SER A 1 176 ? -6.275 -8.952 14.276 1.00 98.69 176 SER A C 1
ATOM 1317 O O . SER A 1 176 ? -6.726 -9.339 13.195 1.00 98.69 176 SER A O 1
ATOM 1319 N N . ASN A 1 177 ? -5.239 -8.111 14.340 1.00 98.75 177 ASN A N 1
ATOM 1320 C CA . ASN A 1 177 ? -4.549 -7.602 13.157 1.00 98.75 177 ASN A CA 1
ATOM 1321 C C . ASN A 1 177 ? -3.023 -7.595 13.273 1.00 98.75 177 ASN A C 1
ATOM 1323 O O . ASN A 1 177 ? -2.448 -7.193 14.286 1.00 98.75 177 ASN A O 1
ATOM 1327 N N . CYS A 1 178 ? -2.355 -7.987 12.190 1.00 98.62 178 CYS A N 1
ATOM 1328 C CA . CYS A 1 178 ? -0.908 -7.868 12.046 1.00 98.62 178 CYS A CA 1
ATOM 1329 C C . CYS A 1 178 ? -0.568 -7.182 10.713 1.00 98.62 178 CYS A C 1
ATOM 1331 O O . CYS A 1 178 ? -0.414 -7.858 9.691 1.00 98.62 178 CYS A O 1
ATOM 1333 N N . PRO A 1 179 ? -0.487 -5.839 10.686 1.00 98.31 179 PRO A N 1
ATOM 1334 C CA . PRO A 1 179 ? 0.115 -5.141 9.559 1.00 98.31 179 PRO A CA 1
ATOM 1335 C C . PRO A 1 179 ? 1.629 -5.394 9.543 1.00 98.31 179 PRO A C 1
ATOM 1337 O O . PRO A 1 179 ? 2.215 -5.758 10.569 1.00 98.31 179 PRO A O 1
ATOM 1340 N N . HIS A 1 180 ? 2.274 -5.161 8.401 1.00 98.00 180 HIS A N 1
ATOM 1341 C CA . HIS A 1 180 ? 3.693 -5.456 8.186 1.00 98.00 180 HIS A CA 1
ATOM 1342 C C . HIS A 1 180 ? 4.053 -6.930 8.439 1.00 98.00 180 HIS A C 1
ATOM 1344 O O . HIS A 1 180 ? 5.088 -7.242 9.025 1.00 98.00 180 HIS A O 1
ATOM 1350 N N . TYR A 1 181 ? 3.196 -7.859 8.018 1.00 98.31 181 TYR A N 1
ATOM 1351 C CA . TYR A 1 181 ? 3.349 -9.290 8.307 1.00 98.31 181 TYR A CA 1
ATOM 1352 C C . TYR A 1 181 ? 4.588 -9.946 7.660 1.00 98.31 181 TYR A C 1
ATOM 1354 O O . TYR A 1 181 ? 5.057 -11.008 8.090 1.00 98.31 181 TYR A O 1
ATOM 1362 N N . GLY A 1 182 ? 5.166 -9.287 6.654 1.00 96.62 182 GLY A N 1
ATOM 1363 C CA . GLY A 1 182 ? 6.465 -9.640 6.089 1.00 96.62 182 GLY A CA 1
ATOM 1364 C C . GLY A 1 182 ? 7.621 -9.467 7.083 1.00 96.62 182 GLY A C 1
ATOM 1365 O O . GLY A 1 182 ? 8.613 -10.196 6.988 1.00 96.62 182 GLY A O 1
ATOM 1366 N N . ASP A 1 183 ? 7.487 -8.569 8.069 1.00 97.50 183 ASP A N 1
ATOM 1367 C CA . ASP A 1 183 ? 8.457 -8.409 9.152 1.00 97.50 183 ASP A CA 1
ATOM 1368 C C . ASP A 1 183 ? 8.459 -9.652 10.047 1.00 97.50 183 ASP A C 1
ATOM 1370 O O . ASP A 1 183 ? 7.459 -10.041 10.659 1.00 97.50 183 ASP A O 1
ATOM 1374 N N . LYS A 1 184 ? 9.630 -10.284 10.132 1.00 97.75 184 LYS A N 1
ATOM 1375 C CA . LYS A 1 184 ? 9.800 -11.543 10.852 1.00 97.75 184 LYS A CA 1
ATOM 1376 C C . LYS A 1 184 ? 9.448 -11.413 12.337 1.00 97.75 184 LYS A C 1
ATOM 1378 O O . LYS A 1 184 ? 8.807 -12.314 12.867 1.00 97.75 184 LYS A O 1
ATOM 1383 N N . ALA A 1 185 ? 9.844 -10.323 12.995 1.00 97.62 185 ALA A N 1
ATOM 1384 C CA . ALA A 1 185 ? 9.620 -10.146 14.426 1.00 97.62 185 ALA A CA 1
ATOM 1385 C C . ALA A 1 185 ? 8.134 -9.914 14.736 1.00 97.62 185 ALA A C 1
ATOM 1387 O O . ALA A 1 185 ? 7.608 -10.500 15.683 1.00 97.62 185 ALA A O 1
ATOM 1388 N N . LYS A 1 186 ? 7.434 -9.121 13.912 1.00 97.94 186 LYS A N 1
ATOM 1389 C CA . LYS A 1 186 ? 5.979 -8.930 14.022 1.00 97.94 186 LYS A CA 1
ATOM 1390 C C . LYS A 1 186 ? 5.225 -10.233 13.783 1.00 97.94 186 LYS A C 1
ATOM 1392 O O . LYS A 1 186 ? 4.355 -10.568 14.584 1.00 97.94 186 LYS A O 1
ATOM 1397 N N . ARG A 1 187 ? 5.588 -10.994 12.744 1.00 98.38 187 ARG A N 1
ATOM 1398 C CA . ARG A 1 187 ? 4.968 -12.293 12.446 1.00 98.38 187 ARG A CA 1
ATOM 1399 C C . ARG A 1 187 ? 5.166 -13.309 13.567 1.00 98.38 187 ARG A C 1
ATOM 1401 O O . ARG A 1 187 ? 4.206 -13.959 13.967 1.00 98.38 187 ARG A O 1
ATOM 1408 N N . GLU A 1 188 ? 6.389 -13.438 14.077 1.00 98.25 188 GLU A N 1
ATOM 1409 C CA . GLU A 1 188 ? 6.701 -14.367 15.170 1.00 98.25 188 GLU A CA 1
ATOM 1410 C C . GLU A 1 188 ? 5.934 -14.012 16.449 1.00 98.25 188 GLU A C 1
ATOM 1412 O O . GLU A 1 188 ? 5.335 -14.899 17.060 1.00 98.25 188 GLU A O 1
ATOM 1417 N N . LEU A 1 189 ? 5.875 -12.725 16.817 1.00 98.38 189 LEU A N 1
ATOM 1418 C CA . LEU A 1 189 ? 5.081 -12.290 17.966 1.00 98.38 189 LEU A CA 1
ATOM 1419 C C . LEU A 1 189 ? 3.585 -12.545 17.744 1.00 98.38 189 LEU A C 1
ATOM 1421 O O . LEU A 1 189 ? 2.923 -13.070 18.630 1.00 98.38 189 LEU A O 1
ATOM 1425 N N . TYR A 1 190 ? 3.051 -12.234 16.560 1.00 98.56 190 TYR A N 1
ATOM 1426 C CA . TYR A 1 190 ? 1.641 -12.477 16.255 1.00 98.56 190 TYR A CA 1
ATOM 1427 C C . TYR A 1 190 ? 1.261 -13.951 16.429 1.00 98.56 190 TYR A C 1
ATOM 1429 O O . TYR A 1 190 ? 0.250 -14.268 17.053 1.00 98.56 190 TYR A O 1
ATOM 1437 N N . HIS A 1 191 ? 2.108 -14.864 15.942 1.00 98.62 191 HIS A N 1
ATOM 1438 C CA . HIS A 1 191 ? 1.911 -16.304 16.125 1.00 98.62 191 HIS A CA 1
ATOM 1439 C C . HIS A 1 191 ? 1.967 -16.703 17.597 1.00 98.62 191 HIS A C 1
ATOM 1441 O O . HIS A 1 191 ? 1.122 -17.472 18.041 1.00 98.62 191 HIS A O 1
ATOM 1447 N N . GLN A 1 192 ? 2.909 -16.164 18.370 1.00 98.38 192 GLN A N 1
ATOM 1448 C CA . GLN A 1 192 ? 3.014 -16.442 19.803 1.00 98.38 192 GLN A CA 1
ATOM 1449 C C . GLN A 1 192 ? 1.758 -16.010 20.584 1.00 98.38 192 GLN A C 1
ATOM 1451 O O . GLN A 1 192 ? 1.267 -16.759 21.435 1.00 98.38 192 GLN A O 1
ATOM 1456 N N . GLU A 1 193 ? 1.225 -14.821 20.307 1.00 98.31 193 GLU A N 1
ATOM 1457 C CA . GLU A 1 193 ? 0.030 -14.297 20.984 1.00 98.31 193 GLU A CA 1
ATOM 1458 C C . GLU A 1 193 ? -1.231 -15.102 20.614 1.00 98.31 193 GLU A C 1
ATOM 1460 O O . GLU A 1 193 ? -2.049 -15.402 21.486 1.00 98.31 193 GLU A O 1
ATOM 1465 N N . LEU A 1 194 ? -1.345 -15.550 19.356 1.00 98.19 194 LEU A N 1
ATOM 1466 C CA . LEU A 1 194 ? -2.396 -16.478 18.915 1.00 98.19 194 LEU A CA 1
ATOM 1467 C C . LEU A 1 194 ? -2.276 -17.846 19.603 1.00 98.19 194 LEU A C 1
ATOM 1469 O O . LEU A 1 194 ? -3.249 -18.375 20.132 1.00 98.19 194 LEU A O 1
ATOM 1473 N N . GLU A 1 195 ? -1.077 -18.435 19.612 1.00 98.25 195 GLU A N 1
ATOM 1474 C CA . GLU A 1 195 ? -0.828 -19.766 20.185 1.00 98.25 195 GLU A CA 1
ATOM 1475 C C . GLU A 1 195 ? -1.050 -19.811 21.701 1.00 98.25 195 GLU A C 1
ATOM 1477 O O . GLU A 1 195 ? -1.455 -20.844 22.238 1.00 98.25 195 GLU A O 1
ATOM 1482 N N . SER A 1 196 ? -0.801 -18.696 22.390 1.00 97.06 196 SER A N 1
ATOM 1483 C CA . SER A 1 196 ? -1.051 -18.548 23.828 1.00 97.06 196 SER A CA 1
ATOM 1484 C C . SER A 1 196 ? -2.497 -18.175 24.174 1.00 97.06 196 SER A C 1
ATOM 1486 O O . SER A 1 196 ? -2.860 -18.215 25.352 1.00 97.06 196 SER A O 1
ATOM 1488 N N . GLY A 1 197 ? -3.324 -17.839 23.178 1.00 95.38 197 GLY A N 1
ATOM 1489 C CA . GLY A 1 197 ? -4.711 -17.412 23.361 1.00 95.38 197 GLY A CA 1
ATOM 1490 C C . GLY A 1 197 ? -4.859 -16.020 23.981 1.00 95.38 197 GLY A C 1
ATOM 1491 O O . GLY A 1 197 ? -5.885 -15.746 24.598 1.00 95.38 197 GLY A O 1
ATOM 1492 N N . GLN A 1 198 ? -3.837 -15.161 23.878 1.00 95.25 198 GLN A N 1
ATOM 1493 C CA . GLN A 1 198 ? -3.931 -13.758 24.308 1.00 95.25 198 GLN A CA 1
ATOM 1494 C C . GLN A 1 198 ? -4.719 -12.900 23.313 1.00 95.25 198 GLN A C 1
ATOM 1496 O O . GLN A 1 198 ? -5.328 -11.911 23.714 1.00 95.25 198 GLN A O 1
ATOM 1501 N N . ILE A 1 199 ? -4.717 -13.282 22.033 1.00 97.25 199 ILE A N 1
ATOM 1502 C CA . ILE A 1 199 ? -5.502 -12.640 20.976 1.00 97.25 199 ILE A CA 1
ATOM 1503 C C . ILE A 1 199 ? -6.264 -13.685 20.160 1.00 97.25 199 ILE A C 1
ATOM 1505 O O . ILE A 1 199 ? -5.824 -14.828 20.019 1.00 97.25 199 ILE A O 1
ATOM 1509 N N . GLU A 1 200 ? -7.398 -13.272 19.601 1.00 95.31 200 GLU A N 1
ATOM 1510 C CA . GLU A 1 200 ? -8.209 -14.087 18.694 1.00 95.31 200 GLU A CA 1
ATOM 1511 C C . GLU A 1 200 ? -7.579 -14.192 17.301 1.00 95.31 200 GLU A C 1
ATOM 1513 O O . GLU A 1 200 ? -6.708 -13.398 16.937 1.00 95.31 200 GLU A O 1
ATOM 1518 N N . GLY A 1 201 ? -8.051 -15.146 16.494 1.00 97.88 201 GLY A N 1
ATOM 1519 C CA . GLY A 1 201 ? -7.699 -15.230 15.074 1.00 97.88 201 GLY A CA 1
ATOM 1520 C C . GLY A 1 201 ? -8.008 -13.932 14.324 1.00 97.88 201 GLY A C 1
ATOM 1521 O O . GLY A 1 201 ? -8.886 -13.158 14.714 1.00 97.88 201 GLY A O 1
ATOM 1522 N N . GLY A 1 202 ? -7.281 -13.663 13.247 1.00 98.44 202 GLY A N 1
ATOM 1523 C CA . GLY A 1 202 ? -7.487 -12.423 12.523 1.00 98.44 202 GLY A CA 1
ATOM 1524 C C . GLY A 1 202 ? -6.678 -12.250 11.257 1.00 98.44 202 GLY A C 1
ATOM 1525 O O . GLY A 1 202 ? -6.198 -13.210 10.661 1.00 98.44 202 GLY A O 1
ATOM 1526 N N . TYR A 1 203 ? -6.603 -11.003 10.807 1.00 98.81 203 TYR A N 1
ATOM 1527 C CA . TYR A 1 203 ? -6.132 -10.668 9.472 1.00 98.81 203 TYR A CA 1
ATOM 1528 C C . TYR A 1 203 ? -4.732 -10.076 9.510 1.00 98.81 203 TYR A C 1
ATOM 1530 O O . TYR A 1 203 ? -4.455 -9.128 10.246 1.00 98.81 203 TYR A O 1
ATOM 1538 N N . ALA A 1 204 ? -3.856 -10.598 8.663 1.00 98.75 204 ALA A N 1
ATOM 1539 C CA . ALA A 1 204 ? -2.496 -10.113 8.511 1.00 98.75 204 ALA A CA 1
ATOM 1540 C C . ALA A 1 204 ? -2.252 -9.645 7.075 1.00 98.75 204 ALA A C 1
ATOM 1542 O O . ALA A 1 204 ? -2.808 -10.206 6.132 1.00 98.75 204 ALA A O 1
ATOM 1543 N N . MET A 1 205 ? -1.438 -8.606 6.905 1.00 98.69 205 MET A N 1
ATOM 1544 C CA . MET A 1 205 ? -1.139 -8.027 5.593 1.00 98.69 205 MET A CA 1
ATOM 1545 C C . MET A 1 205 ? 0.343 -7.703 5.494 1.00 98.69 205 MET A C 1
ATOM 1547 O O . MET A 1 205 ? 0.907 -7.052 6.378 1.00 98.69 205 MET A O 1
ATOM 1551 N N . ASP A 1 206 ? 0.955 -8.129 4.394 1.00 98.44 206 ASP A N 1
ATOM 1552 C CA . ASP A 1 206 ? 2.245 -7.598 3.973 1.00 98.44 206 ASP A CA 1
ATOM 1553 C C . ASP A 1 206 ? 2.110 -6.104 3.620 1.00 98.44 206 ASP A C 1
ATOM 1555 O O . ASP A 1 206 ? 1.011 -5.601 3.376 1.00 98.44 206 ASP A O 1
ATOM 1559 N N . ASP A 1 207 ? 3.227 -5.378 3.592 1.00 97.69 207 ASP A N 1
ATOM 1560 C CA . ASP A 1 207 ? 3.269 -3.914 3.449 1.00 97.69 207 ASP A CA 1
ATOM 1561 C C . ASP A 1 207 ? 2.442 -3.360 2.280 1.00 97.69 207 ASP A C 1
ATOM 1563 O O . ASP A 1 207 ? 1.852 -2.281 2.384 1.00 97.69 207 ASP A O 1
ATOM 1567 N N . LYS A 1 208 ? 2.401 -4.099 1.171 1.00 97.19 208 LYS A N 1
ATOM 1568 C CA . LYS A 1 208 ? 1.801 -3.701 -0.106 1.00 97.19 208 LYS A CA 1
ATOM 1569 C C . LYS A 1 208 ? 0.473 -4.403 -0.390 1.00 97.19 208 LYS A C 1
ATOM 1571 O O . LYS A 1 208 ? -0.043 -4.302 -1.503 1.00 97.19 208 LYS A O 1
ATOM 1576 N N . ALA A 1 209 ? -0.075 -5.098 0.606 1.00 98.50 209 ALA A N 1
ATOM 1577 C CA . ALA A 1 209 ? -1.366 -5.765 0.547 1.00 98.50 209 ALA A CA 1
ATOM 1578 C C . ALA A 1 209 ? -2.399 -5.062 1.440 1.00 98.50 209 ALA A C 1
ATOM 1580 O O . ALA A 1 209 ? -2.067 -4.498 2.484 1.00 98.50 209 ALA A O 1
ATOM 1581 N N . GLY A 1 210 ? -3.662 -5.114 1.025 1.00 98.62 210 GLY A N 1
ATOM 1582 C CA . GLY A 1 210 ? -4.795 -4.558 1.755 1.00 98.62 210 GLY A CA 1
ATOM 1583 C C . GLY A 1 210 ? -6.054 -5.399 1.593 1.00 98.62 210 GLY A C 1
ATOM 1584 O O . GLY A 1 210 ? -6.170 -6.194 0.660 1.00 98.62 210 GLY A O 1
ATOM 1585 N N . ILE A 1 211 ? -6.997 -5.228 2.511 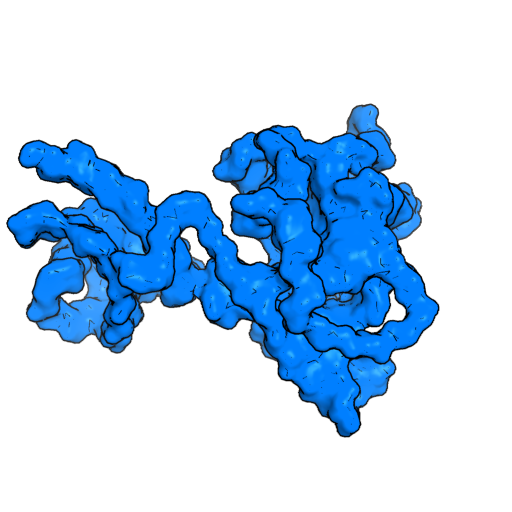1.00 98.88 211 ILE A N 1
ATOM 1586 C CA . ILE A 1 211 ? -8.258 -5.964 2.567 1.00 98.88 211 ILE A CA 1
ATOM 1587 C C . ILE A 1 211 ? -9.409 -4.962 2.622 1.00 98.88 211 ILE A C 1
ATOM 1589 O O . ILE A 1 211 ? -9.430 -4.054 3.455 1.00 98.88 211 ILE A O 1
ATOM 1593 N N . LEU A 1 212 ? -10.370 -5.139 1.719 1.00 98.81 212 LEU A N 1
ATOM 1594 C CA . LEU A 1 212 ? -11.649 -4.446 1.728 1.00 98.81 212 LEU A CA 1
ATOM 1595 C C . LEU A 1 212 ? -12.661 -5.278 2.515 1.00 98.81 212 LEU A C 1
ATOM 1597 O O . LEU A 1 212 ? -12.901 -6.441 2.186 1.00 98.81 212 LEU A O 1
ATOM 1601 N N . PHE A 1 213 ? -13.293 -4.651 3.497 1.00 98.44 213 PHE A N 1
ATOM 1602 C CA . PHE A 1 213 ? -14.406 -5.193 4.257 1.00 98.44 213 PHE A CA 1
ATOM 1603 C C . PHE A 1 213 ? -15.682 -4.403 3.973 1.00 98.44 213 PHE A C 1
ATOM 1605 O O . PHE A 1 213 ? -15.650 -3.181 3.804 1.00 98.44 213 PHE A O 1
ATOM 1612 N N . SER A 1 214 ? -16.815 -5.098 3.983 1.00 96.38 214 SER A N 1
ATOM 1613 C CA . SER A 1 214 ? -18.148 -4.504 3.965 1.00 96.38 214 SER A CA 1
ATOM 1614 C C . SER A 1 214 ? -19.005 -5.208 5.002 1.00 96.38 214 SER A C 1
ATOM 1616 O O . SER A 1 214 ? -19.090 -6.432 5.011 1.00 96.38 214 SER A O 1
ATOM 1618 N N . ASP A 1 215 ? -19.590 -4.427 5.908 1.00 94.56 215 ASP A N 1
ATOM 1619 C CA . ASP A 1 215 ? -20.405 -4.918 7.020 1.00 94.56 215 ASP A CA 1
ATOM 1620 C C . ASP A 1 215 ? -19.689 -6.025 7.822 1.00 94.56 215 ASP A C 1
ATOM 1622 O O . ASP A 1 215 ? -20.282 -7.029 8.204 1.00 94.56 215 ASP A O 1
ATOM 1626 N N . GLY A 1 216 ? -18.381 -5.835 8.044 1.00 93.31 216 GLY A N 1
ATOM 1627 C CA . GLY A 1 216 ? -17.481 -6.741 8.771 1.00 93.31 216 GLY A CA 1
ATOM 1628 C C . GLY A 1 216 ? -17.008 -7.983 8.015 1.00 93.31 216 GLY A C 1
ATOM 1629 O O . GLY A 1 216 ? -16.151 -8.700 8.527 1.00 93.31 216 GLY A O 1
ATOM 1630 N N . GLU A 1 217 ? -17.504 -8.216 6.804 1.00 95.75 217 GLU A N 1
ATOM 1631 C CA . GLU A 1 217 ? -17.131 -9.357 5.969 1.00 95.75 217 GLU A CA 1
ATOM 1632 C C . GLU A 1 217 ? -16.078 -8.961 4.932 1.00 95.75 217 GLU A C 1
ATOM 1634 O O . GLU A 1 217 ? -16.105 -7.852 4.394 1.00 95.75 217 GLU A O 1
ATOM 1639 N N . VAL A 1 218 ? -15.153 -9.872 4.617 1.00 96.94 218 VAL A N 1
ATOM 1640 C CA . VAL A 1 218 ? -14.151 -9.651 3.564 1.00 96.94 218 VAL A CA 1
ATOM 1641 C C . VAL A 1 218 ? -14.832 -9.630 2.199 1.00 96.94 218 VAL A C 1
ATOM 1643 O O . VAL A 1 218 ? -15.460 -10.605 1.791 1.00 96.94 218 VAL A O 1
ATOM 1646 N N . VAL A 1 219 ? -14.645 -8.535 1.465 1.00 97.38 219 VAL A N 1
ATOM 1647 C CA . VAL A 1 219 ? -15.079 -8.392 0.070 1.00 97.38 219 VAL A CA 1
ATOM 1648 C C . VAL A 1 219 ? -13.976 -8.848 -0.876 1.00 97.38 219 VAL A C 1
ATOM 1650 O O . VAL A 1 219 ? -14.211 -9.657 -1.771 1.00 97.38 219 VAL A O 1
ATOM 1653 N N . GLU A 1 220 ? -12.764 -8.318 -0.696 1.00 97.94 220 GLU A N 1
ATOM 1654 C CA . GLU A 1 220 ? -11.594 -8.708 -1.480 1.00 97.94 220 GLU A CA 1
ATOM 1655 C C . GLU A 1 220 ? -10.285 -8.337 -0.781 1.00 97.94 220 GLU A C 1
ATOM 1657 O O . GLU A 1 220 ? -10.219 -7.362 -0.032 1.00 97.94 220 GLU A O 1
ATOM 1662 N N . ALA A 1 221 ? -9.228 -9.091 -1.079 1.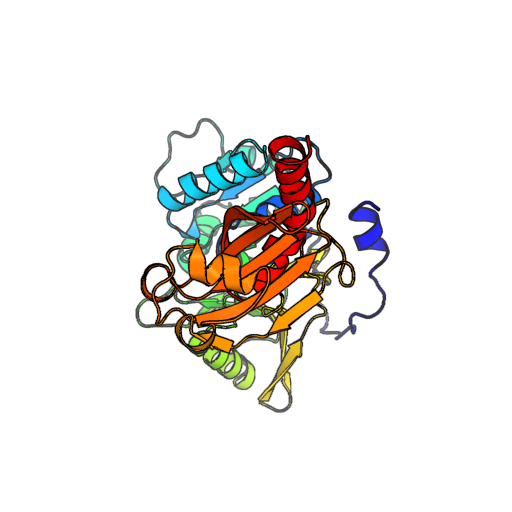00 98.69 221 ALA A N 1
ATOM 1663 C CA . ALA A 1 221 ? -7.857 -8.682 -0.815 1.00 98.69 221 ALA A CA 1
ATOM 1664 C C . ALA A 1 221 ? -7.212 -8.172 -2.109 1.00 98.69 221 ALA A C 1
ATOM 1666 O O . ALA A 1 221 ? -7.417 -8.731 -3.191 1.00 98.69 221 ALA A O 1
ATOM 1667 N N . VAL A 1 222 ? -6.410 -7.119 -2.000 1.00 98.50 222 VAL A N 1
ATOM 1668 C CA . VAL A 1 222 ? -5.710 -6.486 -3.119 1.00 98.50 222 VAL A CA 1
ATOM 1669 C C . VAL A 1 222 ? -4.239 -6.261 -2.787 1.00 98.50 222 VAL A C 1
ATOM 1671 O O . VAL A 1 222 ? -3.873 -6.084 -1.630 1.00 98.50 222 VAL A O 1
ATOM 1674 N N . THR A 1 223 ? -3.385 -6.255 -3.805 1.00 97.75 223 THR A N 1
ATOM 1675 C CA . THR A 1 223 ? -1.955 -5.938 -3.678 1.00 97.75 223 THR A CA 1
ATOM 1676 C C . THR A 1 223 ? -1.499 -5.104 -4.863 1.00 97.75 223 THR A C 1
ATOM 1678 O O . THR A 1 223 ? -2.069 -5.225 -5.945 1.00 97.75 223 THR A O 1
ATOM 1681 N N . TYR A 1 224 ? -0.471 -4.279 -4.697 1.00 94.44 224 TYR A N 1
ATOM 1682 C CA . TYR A 1 224 ? 0.245 -3.668 -5.825 1.00 94.44 224 TYR A CA 1
ATOM 1683 C C . TYR A 1 224 ? 1.630 -4.287 -6.065 1.00 94.44 224 TYR A C 1
ATOM 1685 O O . TYR A 1 224 ? 2.374 -3.807 -6.915 1.00 94.44 224 TYR A O 1
ATOM 1693 N N . ASP A 1 225 ? 1.950 -5.369 -5.352 1.00 93.31 225 ASP A N 1
ATOM 1694 C CA . ASP A 1 225 ? 3.159 -6.173 -5.533 1.00 93.31 225 ASP A CA 1
ATOM 1695 C C . ASP A 1 225 ? 2.778 -7.661 -5.613 1.00 93.31 225 ASP A C 1
ATOM 1697 O O . ASP A 1 225 ? 2.184 -8.202 -4.668 1.00 93.31 225 ASP A O 1
ATOM 1701 N N . PRO A 1 226 ? 3.089 -8.356 -6.721 1.00 91.69 226 PRO A N 1
ATOM 1702 C CA . PRO A 1 226 ? 2.739 -9.759 -6.896 1.00 91.69 226 PRO A CA 1
ATOM 1703 C C . PRO A 1 226 ? 3.486 -10.697 -5.940 1.00 91.69 226 PRO A C 1
ATOM 1705 O O . PRO A 1 226 ? 3.145 -11.876 -5.905 1.00 91.69 226 PRO A O 1
ATOM 1708 N N . GLU A 1 227 ? 4.421 -10.226 -5.119 1.00 92.56 227 GLU A N 1
ATOM 1709 C CA . GLU A 1 227 ? 5.093 -11.018 -4.079 1.00 92.56 227 GLU A CA 1
ATOM 1710 C C . GLU A 1 227 ? 4.482 -10.829 -2.680 1.00 92.56 227 GLU A C 1
ATOM 1712 O O . GLU A 1 227 ? 4.856 -11.538 -1.752 1.00 92.56 227 GLU A O 1
ATOM 1717 N N . GLN A 1 228 ? 3.521 -9.913 -2.521 1.00 95.12 228 GLN A N 1
ATOM 1718 C CA . GLN A 1 228 ? 2.924 -9.575 -1.224 1.00 95.12 228 GLN A CA 1
ATOM 1719 C C . GLN A 1 228 ? 1.443 -9.949 -1.155 1.00 95.12 228 GLN A C 1
ATOM 1721 O O . GLN A 1 228 ? 0.715 -9.850 -2.152 1.00 95.12 228 GLN A O 1
ATOM 1726 N N . ARG A 1 229 ? 0.993 -10.433 0.008 1.00 97.38 229 ARG A N 1
ATOM 1727 C CA . ARG A 1 229 ? -0.346 -11.011 0.198 1.00 97.38 229 ARG A CA 1
ATOM 1728 C C . ARG A 1 229 ? -1.012 -10.544 1.489 1.00 97.38 229 ARG A C 1
ATOM 1730 O O . ARG A 1 229 ? -0.399 -9.953 2.379 1.00 97.38 229 ARG A O 1
ATOM 1737 N N . ALA A 1 230 ? -2.305 -10.835 1.558 1.00 98.50 230 ALA A N 1
ATOM 1738 C CA . ALA A 1 230 ? -3.093 -10.786 2.776 1.00 98.50 230 ALA A CA 1
ATOM 1739 C C . ALA A 1 230 ? -3.440 -12.208 3.237 1.00 98.50 230 ALA A C 1
ATOM 1741 O O . ALA A 1 230 ? -3.540 -13.131 2.426 1.00 98.50 230 ALA A O 1
ATOM 1742 N N . TYR A 1 231 ? -3.646 -12.373 4.539 1.00 98.75 231 TYR A N 1
ATOM 1743 C CA . TYR A 1 231 ? -3.805 -13.671 5.183 1.00 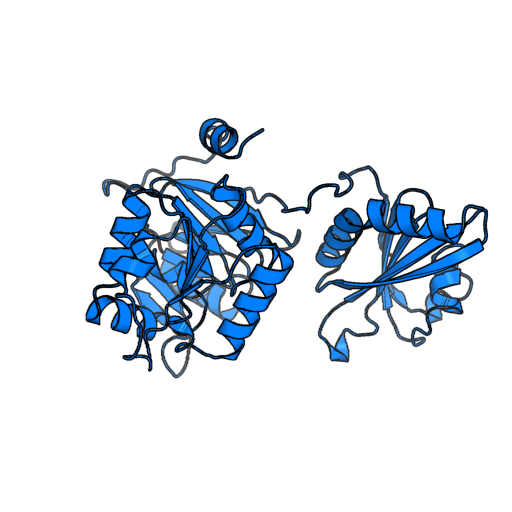98.75 231 TYR A CA 1
ATOM 1744 C C . TYR A 1 231 ? -4.892 -13.615 6.254 1.00 98.75 231 TYR A C 1
ATOM 1746 O O . TYR A 1 231 ? -5.075 -12.588 6.911 1.00 98.75 231 TYR A O 1
ATOM 1754 N N . PHE A 1 232 ? -5.545 -14.749 6.486 1.00 98.69 232 PHE A N 1
ATOM 1755 C CA . PHE A 1 232 ? -6.237 -15.033 7.737 1.00 98.69 232 PHE A CA 1
ATOM 1756 C C . PHE A 1 232 ? -5.375 -15.991 8.568 1.00 98.69 232 PHE A C 1
ATOM 1758 O O . PHE A 1 232 ? -4.888 -17.002 8.063 1.00 98.69 232 PHE A O 1
ATOM 1765 N N . VAL A 1 233 ? -5.139 -15.664 9.836 1.00 98.50 233 VAL A N 1
ATOM 1766 C CA . VAL A 1 233 ? -4.267 -16.430 10.730 1.00 98.50 233 VAL A CA 1
ATOM 1767 C C . VAL A 1 233 ? -5.019 -16.758 12.007 1.00 98.50 233 VAL A C 1
ATOM 1769 O O . VAL A 1 233 ? -5.591 -15.883 12.650 1.00 98.50 233 VAL A O 1
ATOM 1772 N N . GLN A 1 234 ? -5.003 -18.026 12.401 1.00 97.62 234 GLN A N 1
ATOM 1773 C CA . GLN A 1 234 ? -5.695 -18.494 13.601 1.00 97.62 234 GLN A CA 1
ATOM 1774 C C . GLN A 1 234 ? -4.920 -19.610 14.294 1.00 97.62 234 GLN A C 1
ATOM 1776 O O . GLN A 1 234 ? -4.108 -20.295 13.674 1.00 97.62 234 GLN A O 1
ATOM 1781 N N . ALA A 1 235 ? -5.190 -19.830 15.579 1.00 96.69 235 ALA A N 1
ATOM 1782 C CA . ALA A 1 235 ? -4.628 -20.958 16.305 1.00 96.69 235 ALA A CA 1
ATOM 1783 C C . ALA A 1 235 ? -5.475 -22.226 16.099 1.00 96.69 235 ALA A C 1
ATOM 1785 O O . ALA A 1 235 ? -6.660 -22.263 16.425 1.00 96.69 235 ALA A O 1
ATOM 1786 N N . HIS A 1 236 ? -4.854 -23.306 15.625 1.00 93.75 236 HIS A N 1
ATOM 1787 C CA . HIS A 1 236 ? -5.439 -24.645 15.593 1.00 93.75 236 HIS A CA 1
ATOM 1788 C C . HIS A 1 236 ? -4.564 -25.601 16.405 1.00 93.75 236 HIS A C 1
ATOM 1790 O O . HIS A 1 236 ? -3.373 -25.746 16.140 1.00 93.75 236 HIS A O 1
ATOM 1796 N N . SER A 1 237 ? -5.141 -26.243 17.426 1.00 92.75 237 SER A N 1
ATOM 1797 C CA . SER A 1 237 ? -4.409 -27.149 18.330 1.00 92.75 237 SER A CA 1
ATOM 1798 C C . SER A 1 237 ? -3.133 -26.532 18.938 1.00 92.75 237 SER A C 1
ATOM 1800 O O . SER A 1 237 ? -2.119 -27.213 19.087 1.00 92.75 237 SER A O 1
ATOM 1802 N N . GLY A 1 238 ? -3.182 -25.242 19.294 1.00 91.44 238 GLY A N 1
ATOM 1803 C CA . GLY A 1 238 ? -2.054 -24.516 19.897 1.00 91.44 238 GLY A CA 1
ATOM 1804 C C . GLY A 1 238 ? -0.931 -24.155 18.918 1.00 91.44 238 GLY A C 1
ATOM 1805 O O . GLY A 1 238 ? 0.199 -23.934 19.349 1.00 91.44 238 GLY A O 1
ATOM 1806 N N . LYS A 1 239 ? -1.214 -24.144 17.609 1.00 96.62 239 LYS A N 1
ATOM 1807 C CA . LYS A 1 239 ? -0.282 -23.726 16.556 1.00 96.62 239 LYS A CA 1
ATOM 1808 C C . LYS A 1 239 ? -0.924 -22.712 15.624 1.00 96.62 239 LYS A C 1
ATOM 1810 O O . LYS A 1 239 ? -2.081 -22.890 15.247 1.00 96.62 239 LYS A O 1
ATOM 1815 N N . ALA A 1 240 ? -0.176 -21.683 15.237 1.00 97.25 240 ALA A N 1
ATOM 1816 C CA . ALA A 1 240 ? -0.629 -20.741 14.224 1.00 97.25 240 ALA A CA 1
ATOM 1817 C C . ALA A 1 240 ? -0.773 -21.449 12.864 1.00 97.25 240 ALA A C 1
ATOM 1819 O O . ALA A 1 240 ? 0.146 -22.115 12.383 1.00 97.25 240 ALA A O 1
ATOM 1820 N N . VAL A 1 241 ? -1.942 -21.301 12.248 1.00 98.00 241 VAL A N 1
ATOM 1821 C CA . VAL A 1 241 ? -2.262 -21.748 10.892 1.00 98.00 241 VAL A CA 1
ATOM 1822 C C . VAL A 1 241 ? -2.524 -20.508 10.052 1.00 98.00 241 VAL A C 1
ATOM 1824 O O . VAL A 1 241 ? -3.323 -19.657 10.438 1.00 98.00 241 VAL A O 1
ATOM 1827 N N . VAL A 1 242 ? -1.830 -20.414 8.919 1.00 98.25 242 VAL A N 1
ATOM 1828 C CA . VAL A 1 242 ? -1.893 -19.284 7.987 1.00 98.25 242 VAL A CA 1
ATOM 1829 C C . VAL A 1 242 ? -2.664 -19.720 6.746 1.00 98.25 242 VAL A C 1
ATOM 1831 O O . VAL A 1 242 ? -2.289 -20.697 6.100 1.00 98.25 242 VAL A O 1
ATOM 1834 N N . GLU A 1 243 ? -3.718 -18.988 6.412 1.00 98.06 243 GLU A N 1
ATOM 1835 C CA . GLU A 1 243 ? -4.485 -19.131 5.179 1.00 98.06 243 GLU A CA 1
ATOM 1836 C C . GLU A 1 243 ? -4.275 -17.883 4.318 1.00 98.06 243 GLU A C 1
ATOM 1838 O O . GLU A 1 243 ? -4.584 -16.768 4.737 1.00 98.06 243 GLU A O 1
ATOM 1843 N N . GLU A 1 244 ? -3.720 -18.055 3.118 1.00 97.81 244 GLU A N 1
ATOM 1844 C CA . GLU A 1 244 ? -3.593 -16.961 2.152 1.00 97.81 244 GLU A CA 1
ATOM 1845 C C . GLU A 1 244 ? -4.963 -16.584 1.590 1.00 97.81 244 GLU A C 1
ATOM 1847 O O . GLU A 1 244 ? -5.703 -17.437 1.096 1.00 97.81 244 GLU A O 1
ATOM 1852 N N . LEU A 1 245 ? -5.281 -15.290 1.607 1.00 97.44 245 LEU A N 1
ATOM 1853 C CA . LEU A 1 245 ? -6.473 -14.782 0.944 1.00 97.44 245 LEU A CA 1
ATOM 1854 C C . LEU A 1 245 ? -6.216 -14.655 -0.566 1.00 97.44 245 LEU A C 1
ATOM 1856 O O . LEU A 1 245 ? -5.151 -14.166 -0.967 1.00 97.44 245 LEU A O 1
ATOM 1860 N N . PRO A 1 246 ? -7.193 -15.001 -1.429 1.00 96.69 246 PRO A N 1
ATOM 1861 C CA . PRO A 1 246 ? -7.135 -14.664 -2.847 1.00 96.69 246 PRO A CA 1
ATOM 1862 C C . PRO A 1 246 ? -6.914 -13.158 -3.025 1.00 96.69 246 PRO A C 1
ATOM 1864 O O . PRO A 1 246 ? -7.804 -12.348 -2.771 1.00 96.69 246 PRO A O 1
ATOM 1867 N N . THR A 1 247 ? -5.701 -12.787 -3.435 1.00 95.25 247 THR A N 1
ATOM 1868 C CA . THR A 1 247 ? -5.256 -11.392 -3.471 1.00 95.25 247 THR A CA 1
ATOM 1869 C C . THR A 1 247 ? -5.141 -10.934 -4.920 1.00 95.25 247 THR A C 1
ATOM 1871 O O . THR A 1 247 ? -4.362 -11.483 -5.700 1.00 95.25 247 THR A O 1
ATOM 1874 N N . ARG A 1 248 ? -5.925 -9.924 -5.302 1.00 96.44 248 ARG A N 1
ATOM 1875 C CA . ARG A 1 248 ? -5.959 -9.384 -6.663 1.00 96.44 248 ARG A CA 1
ATOM 1876 C C . ARG A 1 248 ? -4.904 -8.298 -6.859 1.00 96.44 248 ARG A C 1
ATOM 1878 O O . ARG A 1 248 ? -4.842 -7.336 -6.100 1.00 96.44 248 ARG A O 1
ATOM 1885 N N . LEU A 1 249 ? -4.136 -8.397 -7.939 1.00 95.44 249 LEU A N 1
ATOM 1886 C CA . LEU A 1 249 ? -3.185 -7.358 -8.323 1.00 95.44 249 LEU A CA 1
ATOM 1887 C C . LEU A 1 249 ? -3.918 -6.089 -8.801 1.00 95.44 249 LEU A C 1
ATOM 1889 O O . LEU A 1 249 ? -4.811 -6.154 -9.654 1.00 95.44 249 LEU A O 1
ATOM 1893 N N . LEU A 1 250 ? -3.547 -4.939 -8.243 1.00 95.38 250 LEU A N 1
ATOM 1894 C CA . LEU A 1 250 ? -3.972 -3.616 -8.684 1.00 95.38 250 LEU A CA 1
ATOM 1895 C C . LEU A 1 250 ? -3.074 -3.157 -9.826 1.00 95.38 250 LEU A C 1
ATOM 1897 O O . LEU A 1 250 ? -1.853 -3.144 -9.699 1.00 95.38 250 LEU A O 1
ATOM 1901 N N . LEU A 1 251 ? -3.704 -2.754 -10.923 1.00 93.50 251 LEU A N 1
ATOM 1902 C CA . LEU A 1 251 ? -3.043 -2.226 -12.106 1.00 93.50 251 LEU A CA 1
ATOM 1903 C C . LEU A 1 251 ? -3.708 -0.910 -12.492 1.00 93.50 251 LEU A C 1
ATOM 1905 O O . LEU A 1 251 ? -4.926 -0.770 -12.360 1.00 93.50 251 LEU A O 1
ATOM 1909 N N . ALA A 1 252 ? -2.915 0.031 -12.987 1.00 90.50 252 ALA A N 1
ATOM 1910 C CA . ALA A 1 252 ? -3.416 1.247 -13.603 1.00 90.50 252 ALA A CA 1
ATOM 1911 C C . ALA A 1 252 ? -4.250 0.922 -14.853 1.00 90.50 252 ALA A C 1
ATOM 1913 O O . ALA A 1 252 ? -4.050 -0.096 -15.526 1.00 90.50 252 ALA A O 1
ATOM 1914 N N . GLU A 1 253 ? -5.185 1.810 -15.178 1.00 87.50 253 GLU A N 1
ATOM 1915 C CA . GLU A 1 253 ? -5.965 1.696 -16.404 1.00 87.50 253 GLU A CA 1
ATOM 1916 C C . GLU A 1 253 ? -5.046 1.686 -17.639 1.00 87.50 253 GLU A C 1
ATOM 1918 O O . GLU A 1 253 ? -4.070 2.430 -17.720 1.00 87.50 253 GLU A O 1
ATOM 1923 N N . GLY A 1 254 ? -5.344 0.810 -18.602 1.00 90.25 254 GLY A N 1
ATOM 1924 C CA . GLY A 1 254 ? -4.540 0.652 -19.817 1.00 90.25 254 GLY A CA 1
ATOM 1925 C C . GLY A 1 254 ? -3.297 -0.232 -19.665 1.00 90.25 254 GLY A C 1
ATOM 1926 O O . GLY A 1 254 ? -2.569 -0.403 -20.647 1.00 90.25 254 GLY A O 1
ATOM 1927 N N . ALA A 1 255 ? -3.069 -0.821 -18.484 1.00 95.62 255 ALA A N 1
ATOM 1928 C CA . ALA A 1 255 ? -2.018 -1.813 -18.299 1.00 95.62 255 ALA A CA 1
ATOM 1929 C C . ALA A 1 255 ? -2.219 -3.023 -19.222 1.00 95.62 255 ALA A C 1
ATOM 1931 O O . ALA A 1 255 ? -3.329 -3.553 -19.335 1.00 95.62 255 ALA A O 1
ATOM 1932 N N . ILE A 1 256 ? -1.139 -3.487 -19.851 1.00 96.62 256 ILE A N 1
ATOM 1933 C CA . ILE A 1 256 ? -1.191 -4.671 -20.717 1.00 96.62 256 ILE A CA 1
ATOM 1934 C C . ILE A 1 256 ? -1.476 -5.947 -19.907 1.00 96.62 256 ILE A C 1
ATOM 1936 O O . ILE A 1 256 ? -1.071 -6.103 -18.742 1.00 96.62 256 ILE A O 1
ATOM 1940 N N . ALA A 1 257 ? -2.210 -6.866 -20.529 1.00 93.75 257 ALA A N 1
ATOM 1941 C CA . ALA A 1 257 ? -2.668 -8.092 -19.894 1.00 93.75 257 ALA A CA 1
ATOM 1942 C C . ALA A 1 257 ? -1.544 -9.130 -19.750 1.00 93.75 257 ALA A C 1
ATOM 1944 O O . ALA A 1 257 ? -0.566 -9.154 -20.501 1.00 93.75 257 ALA A O 1
ATOM 1945 N N . GLU A 1 258 ? -1.713 -10.023 -18.777 1.00 86.69 258 GLU A N 1
ATOM 1946 C CA . GLU A 1 258 ? -0.859 -11.196 -18.601 1.00 86.69 258 GLU A CA 1
ATOM 1947 C C . GLU A 1 258 ? -0.981 -12.085 -19.853 1.00 86.69 258 GLU A C 1
ATOM 1949 O O . GLU A 1 258 ? -2.068 -12.556 -20.189 1.00 86.69 258 GLU A O 1
ATOM 1954 N N . GLY A 1 259 ? 0.115 -12.218 -20.608 1.00 92.44 259 GLY A N 1
ATOM 1955 C CA . GLY A 1 259 ? 0.153 -12.889 -21.916 1.00 92.44 259 GLY A CA 1
ATOM 1956 C C . GLY A 1 259 ? 0.351 -11.966 -23.126 1.00 92.44 259 GLY A C 1
ATOM 1957 O O . GLY A 1 259 ? 0.657 -12.456 -24.211 1.00 92.44 259 GLY A O 1
ATOM 1958 N N . GLU A 1 260 ? 0.248 -10.643 -22.966 1.00 96.06 260 GLU A N 1
ATOM 1959 C CA . GLU A 1 260 ? 0.595 -9.688 -24.033 1.00 96.06 260 GLU A CA 1
ATOM 1960 C C . GLU A 1 260 ? 2.096 -9.369 -24.088 1.00 96.06 260 GLU A C 1
ATOM 1962 O O . GLU A 1 260 ? 2.563 -8.733 -25.033 1.00 96.06 260 GLU A O 1
ATOM 1967 N N . TYR A 1 261 ? 2.866 -9.811 -23.098 1.00 97.31 261 TYR A N 1
ATOM 1968 C CA . TYR A 1 261 ? 4.309 -9.621 -22.998 1.00 97.31 261 TYR A CA 1
ATOM 1969 C C . TYR A 1 261 ? 5.010 -10.928 -22.626 1.00 97.31 261 TYR A C 1
ATOM 1971 O O . TYR A 1 261 ? 4.383 -11.872 -22.147 1.00 97.31 261 TYR A O 1
ATOM 1979 N N . SER A 1 262 ? 6.321 -10.981 -22.851 1.00 97.00 262 SER A N 1
ATOM 1980 C CA . SER A 1 262 ? 7.175 -12.088 -22.419 1.00 97.00 262 SER A CA 1
ATOM 1981 C C . SER A 1 262 ? 8.111 -11.656 -21.299 1.00 97.00 262 SER A C 1
ATOM 1983 O O . SER A 1 262 ? 8.631 -10.538 -21.333 1.00 97.00 262 SER A O 1
ATOM 1985 N N . VAL A 1 263 ? 8.385 -12.579 -20.380 1.00 96.12 263 VAL A N 1
ATOM 1986 C CA . VAL A 1 263 ? 9.359 -12.423 -19.297 1.00 96.12 263 VAL A CA 1
ATOM 1987 C C . VAL A 1 263 ? 10.551 -13.337 -19.559 1.00 96.12 263 VAL A C 1
ATOM 1989 O O . VAL A 1 263 ? 10.378 -14.526 -19.824 1.00 96.12 263 VAL A O 1
ATOM 1992 N N . GLU A 1 264 ? 11.758 -12.792 -19.466 1.00 96.44 264 GLU A N 1
ATOM 1993 C CA . GLU A 1 264 ? 13.009 -13.545 -19.498 1.00 96.44 264 GLU A CA 1
ATOM 1994 C C . GLU A 1 264 ? 13.786 -13.281 -18.202 1.00 96.44 264 GLU A C 1
ATOM 1996 O O . GLU A 1 264 ? 14.191 -12.149 -17.943 1.00 96.44 264 GLU A O 1
ATOM 2001 N N . MET A 1 265 ? 13.995 -14.318 -17.385 1.00 96.56 265 MET A N 1
ATOM 2002 C CA . MET A 1 265 ? 14.860 -14.231 -16.203 1.00 96.56 265 MET A CA 1
ATOM 2003 C C . MET A 1 265 ? 16.319 -14.377 -16.636 1.00 96.56 265 MET A C 1
ATOM 2005 O O . MET A 1 265 ? 16.687 -15.383 -17.244 1.00 96.56 265 MET A O 1
ATOM 2009 N N . ILE A 1 266 ? 17.142 -13.376 -16.329 1.00 96.50 266 ILE A N 1
ATOM 2010 C CA . ILE A 1 266 ? 18.514 -13.260 -16.838 1.00 96.50 266 ILE A CA 1
ATOM 2011 C C . ILE A 1 266 ? 19.531 -13.685 -15.777 1.00 96.50 266 ILE A C 1
ATOM 2013 O O . ILE A 1 266 ? 20.341 -14.576 -16.034 1.00 96.50 266 ILE A O 1
ATOM 2017 N N . GLY A 1 267 ? 19.494 -13.064 -14.595 1.00 95.81 267 GLY A N 1
ATOM 2018 C CA . GLY A 1 267 ? 20.358 -13.384 -13.453 1.00 95.81 267 GLY A CA 1
ATOM 2019 C C . GLY A 1 267 ? 21.870 -13.261 -13.707 1.00 95.81 267 GLY A C 1
ATOM 2020 O O . GLY A 1 267 ? 22.645 -13.996 -13.087 1.00 95.81 267 GLY A O 1
ATOM 2021 N N . LYS A 1 268 ? 22.305 -12.363 -14.602 1.00 96.69 268 LYS A N 1
ATOM 2022 C CA . LYS A 1 268 ? 23.712 -12.194 -15.031 1.00 96.69 268 LYS A CA 1
ATOM 2023 C C . LYS A 1 268 ? 24.205 -10.769 -14.819 1.00 96.69 268 LYS A C 1
ATOM 2025 O O . LYS A 1 268 ? 23.434 -9.822 -14.933 1.00 96.69 268 LYS A O 1
ATOM 2030 N N . SER A 1 269 ? 25.501 -10.607 -14.575 1.00 96.44 269 SER A N 1
ATOM 2031 C CA . SER A 1 269 ? 26.148 -9.291 -14.561 1.00 96.44 269 SER A CA 1
ATOM 2032 C C . SER A 1 269 ? 26.309 -8.700 -15.965 1.00 96.44 269 SER A C 1
ATOM 2034 O O . SER A 1 269 ? 26.376 -9.421 -16.962 1.00 96.44 269 SER A O 1
ATOM 2036 N N . VAL A 1 270 ? 26.455 -7.378 -16.053 1.00 95.38 270 VAL A N 1
ATOM 2037 C CA . VAL A 1 270 ? 26.783 -6.661 -17.299 1.00 95.38 270 VAL A CA 1
ATOM 2038 C C . VAL A 1 270 ? 28.066 -7.200 -17.946 1.00 95.38 270 VAL A C 1
ATOM 2040 O O . VAL A 1 270 ? 28.161 -7.263 -19.173 1.00 95.38 270 VAL A O 1
ATOM 2043 N N . ASN A 1 271 ? 29.046 -7.637 -17.151 1.00 94.69 271 ASN A N 1
ATOM 2044 C CA . ASN A 1 271 ? 30.264 -8.264 -17.665 1.00 94.69 271 ASN A CA 1
ATOM 2045 C C . ASN A 1 271 ? 30.003 -9.634 -18.324 1.00 94.69 271 ASN A C 1
ATOM 2047 O O . ASN A 1 271 ? 30.614 -9.970 -19.334 1.00 94.69 271 ASN A O 1
ATOM 2051 N N . GLU A 1 272 ? 29.069 -10.419 -17.789 1.00 96.19 272 GLU A N 1
ATOM 2052 C CA . GLU A 1 272 ? 28.660 -11.708 -18.369 1.00 96.19 272 GLU A CA 1
ATOM 2053 C C . GLU A 1 272 ? 27.745 -11.552 -19.594 1.00 96.19 272 GLU A C 1
ATOM 2055 O O . GLU A 1 272 ? 27.553 -12.507 -20.348 1.00 96.19 272 GLU A O 1
ATOM 2060 N N . LEU A 1 273 ? 27.183 -10.358 -19.795 1.00 95.06 273 LEU A N 1
ATOM 2061 C CA . LEU A 1 273 ? 26.329 -10.005 -20.932 1.00 95.06 273 LEU A CA 1
ATOM 2062 C C . LEU A 1 273 ? 27.098 -9.341 -22.085 1.00 95.06 273 LEU A C 1
ATOM 2064 O O . LEU A 1 273 ? 26.490 -8.933 -23.075 1.00 95.06 273 LEU A O 1
ATOM 2068 N N . GLN A 1 274 ? 28.428 -9.249 -22.001 1.00 89.94 274 GLN A N 1
ATOM 2069 C CA . GLN A 1 274 ? 29.250 -8.782 -23.117 1.00 89.94 274 GLN A CA 1
ATOM 2070 C C . GLN A 1 274 ? 29.077 -9.718 -24.323 1.00 89.94 274 GLN A C 1
ATOM 2072 O O . GLN A 1 274 ? 29.347 -10.915 -24.239 1.00 89.94 274 GLN A O 1
ATOM 2077 N N . GLY A 1 275 ? 28.618 -9.169 -25.450 1.00 87.50 275 GLY A N 1
ATOM 2078 C CA . GLY A 1 275 ? 28.290 -9.944 -26.653 1.00 87.50 275 GLY A CA 1
ATOM 2079 C C . GLY A 1 275 ? 26.860 -10.496 -26.699 1.00 87.50 275 GLY A C 1
ATOM 2080 O O . GLY A 1 275 ? 26.563 -11.293 -27.587 1.00 87.50 275 GLY A O 1
ATOM 2081 N N . ALA A 1 276 ? 25.980 -10.088 -25.775 1.00 91.31 276 ALA A N 1
ATOM 2082 C CA . ALA A 1 276 ? 24.537 -10.262 -25.939 1.00 91.31 276 ALA A CA 1
ATOM 2083 C C . ALA A 1 276 ? 24.029 -9.512 -27.186 1.00 91.31 276 ALA A C 1
ATOM 2085 O O . ALA A 1 276 ? 24.714 -8.630 -27.701 1.00 91.31 276 ALA A O 1
ATOM 2086 N N . ASP A 1 277 ? 22.828 -9.852 -27.654 1.00 89.19 277 ASP A N 1
ATOM 2087 C CA . ASP A 1 277 ? 22.192 -9.231 -28.813 1.00 89.19 277 ASP A CA 1
ATOM 2088 C C . ASP A 1 277 ? 20.960 -8.387 -28.431 1.00 89.19 277 ASP A C 1
ATOM 2090 O O . ASP A 1 277 ? 20.460 -8.387 -27.297 1.00 89.19 277 ASP A O 1
ATOM 2094 N N . GLY A 1 278 ? 20.481 -7.605 -29.397 1.00 92.50 278 GLY A N 1
ATOM 2095 C CA . GLY A 1 278 ? 19.210 -6.895 -29.305 1.00 92.50 278 GLY A CA 1
ATOM 2096 C C . GLY A 1 278 ? 19.140 -5.890 -28.150 1.00 92.50 278 GLY A C 1
ATOM 2097 O O . GLY A 1 278 ? 20.004 -5.029 -27.986 1.00 92.50 278 GLY A O 1
ATOM 2098 N N . ALA A 1 279 ? 18.078 -5.982 -27.346 1.00 93.69 279 ALA A N 1
ATOM 2099 C CA . ALA A 1 279 ? 17.846 -5.066 -26.230 1.00 93.69 279 ALA A CA 1
ATOM 2100 C C . ALA A 1 279 ? 18.941 -5.137 -25.151 1.00 93.69 279 ALA A C 1
ATOM 2102 O O . ALA A 1 279 ? 19.290 -4.108 -24.575 1.00 93.69 279 ALA A O 1
ATOM 2103 N N . LEU A 1 280 ? 19.501 -6.325 -24.888 1.00 94.94 280 LEU A N 1
ATOM 2104 C CA . LEU A 1 280 ? 20.550 -6.493 -23.878 1.00 94.94 280 LEU A CA 1
ATOM 2105 C C . LEU A 1 280 ? 21.872 -5.887 -24.350 1.00 94.94 280 LEU A C 1
ATOM 2107 O O . LEU A 1 280 ? 22.539 -5.218 -23.566 1.00 94.94 280 LEU A O 1
ATOM 2111 N N . GLU A 1 281 ? 22.210 -6.029 -25.634 1.00 94.00 281 GLU A N 1
ATOM 2112 C CA . GLU A 1 281 ? 23.348 -5.318 -26.231 1.00 94.00 281 GLU A CA 1
ATOM 2113 C C . GLU A 1 281 ? 23.197 -3.804 -26.055 1.00 94.00 281 GLU A C 1
ATOM 2115 O O . GLU A 1 281 ? 24.108 -3.119 -25.590 1.00 94.00 281 GLU A O 1
ATOM 2120 N N . ALA A 1 282 ? 22.016 -3.276 -26.387 1.00 92.75 282 ALA A N 1
ATOM 2121 C CA . ALA A 1 282 ? 21.728 -1.855 -26.280 1.00 92.75 282 ALA A CA 1
ATOM 2122 C C . ALA A 1 282 ? 21.813 -1.355 -24.833 1.00 92.75 282 ALA A C 1
ATOM 2124 O O . ALA A 1 282 ? 22.332 -0.262 -24.597 1.00 92.75 282 ALA A O 1
ATOM 2125 N N . PHE A 1 283 ? 21.348 -2.155 -23.872 1.00 93.88 283 PHE A N 1
ATOM 2126 C CA . PHE A 1 283 ? 21.498 -1.874 -22.449 1.00 93.88 283 PHE A CA 1
ATOM 2127 C C . PHE A 1 283 ? 22.978 -1.799 -22.052 1.00 93.88 283 PHE A C 1
ATOM 2129 O O . PHE A 1 283 ? 23.435 -0.769 -21.560 1.00 93.88 283 PHE A O 1
ATOM 2136 N N . VAL A 1 284 ? 23.747 -2.851 -22.337 1.00 92.31 284 VAL A N 1
ATOM 2137 C CA . VAL A 1 284 ? 25.171 -2.938 -21.985 1.00 92.31 284 VAL A CA 1
ATOM 2138 C C . VAL A 1 284 ? 25.978 -1.802 -22.624 1.00 92.31 284 VAL A C 1
ATOM 2140 O O . VAL A 1 284 ? 26.814 -1.191 -21.963 1.00 92.31 284 VAL A O 1
ATOM 2143 N N . ALA A 1 285 ? 25.716 -1.483 -23.893 1.00 88.56 285 ALA A N 1
ATOM 2144 C CA . ALA A 1 285 ? 26.502 -0.511 -24.648 1.00 88.56 285 ALA A CA 1
ATOM 2145 C C . ALA A 1 285 ? 26.130 0.953 -24.369 1.00 88.56 285 ALA A C 1
ATOM 2147 O O . ALA A 1 285 ? 26.991 1.828 -24.461 1.00 88.56 285 ALA A O 1
ATOM 2148 N N . LYS A 1 286 ? 24.852 1.253 -24.096 1.00 82.00 286 LYS A N 1
ATOM 2149 C CA . LYS A 1 286 ? 24.348 2.642 -24.080 1.00 82.00 286 LYS A CA 1
ATOM 2150 C C . LYS A 1 286 ? 23.911 3.128 -22.710 1.00 82.00 286 LYS A C 1
ATOM 2152 O O . LYS A 1 286 ? 23.784 4.333 -22.522 1.00 82.00 286 LYS A O 1
ATOM 2157 N N . ALA A 1 287 ? 23.646 2.223 -21.775 1.00 76.31 287 ALA A N 1
ATOM 2158 C CA . ALA A 1 287 ? 22.952 2.576 -20.547 1.00 76.31 287 ALA A CA 1
ATOM 2159 C C . ALA A 1 287 ? 23.889 2.993 -19.397 1.00 76.31 287 ALA A C 1
ATOM 2161 O O . ALA A 1 287 ? 23.419 3.389 -18.335 1.00 76.31 287 ALA A O 1
ATOM 2162 N N . GLY A 1 288 ? 25.211 2.931 -19.604 1.00 80.38 288 GLY A N 1
ATOM 2163 C CA . GLY A 1 288 ? 26.197 3.374 -18.610 1.00 80.38 288 GLY A CA 1
ATOM 2164 C C . GLY A 1 288 ? 26.138 2.582 -17.300 1.00 80.38 288 GLY A C 1
ATOM 2165 O O . GLY A 1 288 ? 26.404 3.139 -16.239 1.00 80.38 288 GLY A O 1
ATOM 2166 N N . ALA A 1 289 ? 25.723 1.314 -17.361 1.00 85.25 289 ALA A N 1
ATOM 2167 C CA . ALA A 1 289 ? 25.689 0.435 -16.201 1.00 85.25 289 ALA A CA 1
ATOM 2168 C C . ALA A 1 289 ? 27.104 -0.056 -15.858 1.00 85.25 289 ALA A C 1
ATOM 2170 O O . ALA A 1 289 ? 27.879 -0.412 -16.749 1.00 85.25 289 ALA A O 1
ATOM 2171 N N . GLU A 1 290 ? 27.428 -0.097 -14.565 1.00 90.38 290 GLU A N 1
ATOM 2172 C CA . GLU A 1 290 ? 28.709 -0.623 -14.087 1.00 90.38 290 GLU A CA 1
ATOM 2173 C C . GLU A 1 290 ? 28.843 -2.115 -14.439 1.00 90.38 290 GLU A C 1
ATOM 2175 O O . GLU A 1 290 ? 27.840 -2.833 -14.370 1.00 90.38 290 GLU A O 1
ATOM 2180 N N . PRO A 1 291 ? 30.048 -2.633 -14.745 1.00 91.00 291 PRO A N 1
ATOM 2181 C CA . PRO A 1 291 ? 30.240 -4.034 -15.137 1.00 91.00 291 PRO A CA 1
ATOM 2182 C C . PRO A 1 291 ? 29.725 -5.069 -14.125 1.00 91.00 291 PRO A C 1
ATOM 2184 O O . PRO A 1 291 ? 29.393 -6.192 -14.508 1.00 91.00 291 PRO A O 1
ATOM 2187 N N . THR A 1 292 ? 29.670 -4.703 -12.842 1.00 93.31 292 THR A N 1
ATOM 2188 C CA . THR A 1 292 ? 29.178 -5.550 -11.746 1.00 93.31 292 THR A CA 1
ATOM 2189 C C . THR A 1 292 ? 27.662 -5.522 -11.580 1.00 93.31 292 THR A C 1
ATOM 2191 O O . THR A 1 292 ? 27.140 -6.392 -10.890 1.00 93.31 292 THR A O 1
ATOM 2194 N N . THR A 1 293 ? 26.967 -4.567 -12.209 1.00 94.56 293 THR A N 1
ATOM 2195 C CA . THR A 1 293 ? 25.500 -4.464 -12.180 1.00 94.56 293 THR A CA 1
ATOM 2196 C C . THR A 1 293 ? 24.896 -5.780 -12.653 1.00 94.56 293 THR A C 1
ATOM 2198 O O . THR A 1 293 ? 25.239 -6.259 -13.739 1.00 94.56 293 THR A O 1
ATOM 2201 N N . ARG A 1 294 ? 23.989 -6.358 -11.871 1.00 95.88 294 ARG A N 1
ATOM 2202 C CA . ARG A 1 294 ? 23.220 -7.542 -12.242 1.00 95.88 294 ARG A CA 1
ATOM 2203 C C . ARG A 1 294 ? 21.940 -7.139 -12.952 1.00 95.88 294 ARG A C 1
ATOM 2205 O O . ARG A 1 294 ? 21.199 -6.267 -12.506 1.00 95.88 294 ARG A O 1
ATOM 2212 N N . VAL A 1 295 ? 21.685 -7.805 -14.069 1.00 97.00 295 VAL A N 1
ATOM 2213 C CA . VAL A 1 295 ? 20.415 -7.786 -14.786 1.00 97.00 295 VAL A CA 1
ATOM 2214 C C . VAL A 1 295 ? 19.632 -9.009 -14.335 1.00 97.00 295 VAL A C 1
ATOM 2216 O O . VAL A 1 295 ? 20.048 -10.145 -14.575 1.00 97.00 295 VAL A O 1
ATOM 2219 N N . GLU A 1 296 ? 18.506 -8.776 -13.670 1.00 97.06 296 GLU A N 1
ATOM 2220 C CA . GLU A 1 296 ? 17.700 -9.842 -13.075 1.00 97.06 296 GLU A CA 1
ATOM 2221 C C . GLU A 1 296 ? 16.648 -10.364 -14.051 1.00 97.06 296 GLU A C 1
ATOM 2223 O O . GLU A 1 296 ? 16.500 -11.577 -14.211 1.00 97.06 296 GLU A O 1
ATOM 2228 N N . ALA A 1 297 ? 15.974 -9.468 -14.772 1.00 97.25 297 ALA A N 1
ATOM 2229 C CA . ALA A 1 297 ? 14.919 -9.828 -15.710 1.00 97.25 297 ALA A CA 1
ATOM 2230 C C . ALA A 1 297 ? 14.850 -8.871 -16.903 1.00 97.25 297 ALA A C 1
ATOM 2232 O O . ALA A 1 297 ? 15.342 -7.741 -16.862 1.00 97.25 297 ALA A O 1
ATOM 2233 N N . MET A 1 298 ? 14.196 -9.322 -17.967 1.00 97.44 298 MET A N 1
ATOM 2234 C CA . MET A 1 298 ? 13.813 -8.496 -19.100 1.00 97.44 298 MET A CA 1
ATOM 2235 C C . MET A 1 298 ? 12.371 -8.796 -19.501 1.00 97.44 298 MET A C 1
ATOM 2237 O O . MET A 1 298 ? 11.998 -9.947 -19.727 1.00 97.44 298 MET A O 1
ATOM 2241 N N . PHE A 1 299 ? 11.577 -7.742 -19.649 1.00 97.50 299 PHE A N 1
ATOM 2242 C CA . PHE A 1 299 ? 10.213 -7.810 -20.159 1.00 97.50 299 PHE A CA 1
ATOM 2243 C C . PHE A 1 299 ? 10.176 -7.326 -21.604 1.00 97.50 299 PHE A C 1
ATOM 2245 O O . PHE A 1 299 ? 10.909 -6.404 -21.966 1.00 97.50 299 PHE A O 1
ATOM 2252 N N . ARG A 1 300 ? 9.338 -7.930 -22.453 1.00 97.44 300 ARG A N 1
ATOM 2253 C CA . ARG A 1 300 ? 9.183 -7.505 -23.855 1.00 97.44 300 ARG A CA 1
ATOM 2254 C C . ARG A 1 300 ? 7.724 -7.471 -24.279 1.00 97.44 300 ARG A C 1
ATOM 2256 O O . ARG A 1 300 ? 7.011 -8.453 -24.108 1.00 97.44 300 ARG A O 1
ATOM 2263 N N . HIS A 1 301 ? 7.313 -6.366 -24.891 1.00 97.38 301 HIS A N 1
ATOM 2264 C CA . HIS A 1 301 ? 5.999 -6.176 -25.500 1.00 97.38 301 HIS A CA 1
ATOM 2265 C C . HIS A 1 301 ? 6.174 -5.446 -26.833 1.00 97.38 301 HIS A C 1
ATOM 2267 O O . HIS A 1 301 ? 6.568 -4.278 -26.860 1.00 97.38 301 HIS A O 1
ATOM 2273 N N . LYS A 1 302 ? 5.865 -6.125 -27.947 1.00 95.88 302 LYS A N 1
ATOM 2274 C CA . LYS A 1 302 ? 6.096 -5.611 -29.311 1.00 95.88 302 LYS A CA 1
ATOM 2275 C C . LYS A 1 302 ? 7.564 -5.172 -29.480 1.00 95.88 302 LYS A C 1
ATOM 2277 O O . LYS A 1 302 ? 8.467 -5.943 -29.171 1.00 95.88 302 LYS A O 1
ATOM 2282 N N . ASP A 1 303 ? 7.791 -3.943 -29.937 1.00 96.38 303 ASP A N 1
ATOM 2283 C CA . ASP A 1 303 ? 9.115 -3.353 -30.157 1.00 96.38 303 ASP A CA 1
ATOM 2284 C C . ASP A 1 303 ? 9.731 -2.739 -28.881 1.00 96.38 303 ASP A C 1
ATOM 2286 O O . ASP A 1 303 ? 10.799 -2.133 -28.944 1.00 96.38 303 ASP A O 1
ATOM 2290 N N . LEU A 1 304 ? 9.077 -2.861 -27.720 1.00 97.44 304 LEU A N 1
ATOM 2291 C CA . LEU A 1 304 ? 9.574 -2.357 -26.441 1.00 97.44 304 LEU A CA 1
ATOM 2292 C C . LEU A 1 304 ? 10.139 -3.498 -25.592 1.00 97.44 304 LEU A C 1
ATOM 2294 O O . LEU A 1 304 ? 9.480 -4.516 -25.373 1.00 97.44 304 LEU A O 1
ATOM 2298 N N . ALA A 1 305 ? 11.333 -3.286 -25.054 1.00 97.44 305 ALA A N 1
ATOM 2299 C CA . ALA A 1 305 ? 11.924 -4.086 -23.996 1.00 97.44 305 ALA A CA 1
ATOM 2300 C C . ALA A 1 305 ? 12.102 -3.236 -22.733 1.00 97.44 305 ALA A C 1
ATOM 2302 O O . ALA A 1 305 ? 12.315 -2.027 -22.816 1.00 97.44 305 ALA A O 1
ATOM 2303 N N . ALA A 1 306 ? 12.055 -3.866 -21.568 1.00 97.38 306 ALA A N 1
ATOM 2304 C CA . ALA A 1 306 ? 12.404 -3.241 -20.306 1.00 97.38 306 ALA A CA 1
ATOM 2305 C C . ALA A 1 306 ? 13.348 -4.153 -19.525 1.00 97.38 306 ALA A C 1
ATOM 2307 O O . ALA A 1 306 ? 13.033 -5.317 -19.295 1.00 97.38 306 ALA A O 1
ATOM 2308 N N . VAL A 1 307 ? 14.523 -3.636 -19.173 1.00 97.31 307 VAL A N 1
ATOM 2309 C CA . VAL A 1 307 ? 15.591 -4.382 -18.498 1.00 97.31 307 VAL A CA 1
ATOM 2310 C C . VAL A 1 307 ? 15.592 -4.004 -17.024 1.00 97.31 307 VAL A C 1
ATOM 2312 O O . VAL A 1 307 ? 15.709 -2.823 -16.702 1.00 97.31 307 VAL A O 1
ATOM 2315 N N . VAL A 1 308 ? 15.468 -4.998 -16.147 1.00 97.06 308 VAL A N 1
ATOM 2316 C CA . VAL A 1 308 ? 15.457 -4.832 -14.689 1.00 97.06 308 VAL A CA 1
ATOM 2317 C C . VAL A 1 308 ? 16.842 -5.132 -14.136 1.00 97.06 308 VAL A C 1
ATOM 2319 O O . VAL A 1 308 ? 17.380 -6.216 -14.375 1.00 97.06 308 VAL A O 1
ATOM 2322 N N . HIS A 1 309 ? 17.426 -4.185 -13.406 1.00 95.31 309 HIS A N 1
ATOM 2323 C CA . HIS A 1 309 ? 18.796 -4.299 -12.911 1.00 95.31 309 HIS A CA 1
ATOM 2324 C C . HIS A 1 309 ? 19.015 -3.634 -11.546 1.00 95.31 309 HIS A C 1
ATOM 2326 O O . HIS A 1 309 ? 18.249 -2.770 -11.127 1.00 95.31 309 HIS A O 1
ATOM 2332 N N . ASP A 1 310 ? 20.078 -4.033 -10.850 1.00 94.06 310 ASP A N 1
ATOM 2333 C CA . ASP A 1 310 ? 20.357 -3.673 -9.449 1.00 94.06 310 ASP A CA 1
ATOM 2334 C C . ASP A 1 310 ? 21.302 -2.469 -9.269 1.00 94.06 310 ASP A C 1
ATOM 2336 O O . ASP A 1 310 ? 21.794 -2.233 -8.169 1.00 94.06 310 ASP A O 1
ATOM 2340 N N . GLN A 1 311 ? 21.545 -1.682 -10.324 1.00 90.00 311 GLN A N 1
ATOM 2341 C CA . GLN A 1 311 ? 22.562 -0.608 -10.338 1.00 90.00 311 GLN A CA 1
ATOM 2342 C C . GLN A 1 311 ? 22.437 0.367 -9.152 1.00 90.00 311 GLN A C 1
ATOM 2344 O O . GLN A 1 311 ? 23.424 0.960 -8.721 1.00 90.00 311 GLN A O 1
ATOM 2349 N N . TYR A 1 312 ? 21.219 0.542 -8.642 1.00 87.31 312 TYR A N 1
ATOM 2350 C CA . TYR A 1 312 ? 20.857 1.464 -7.570 1.00 87.31 312 TYR A CA 1
ATOM 2351 C C . TYR A 1 312 ? 20.410 0.763 -6.283 1.00 87.31 312 TYR A C 1
ATOM 2353 O O . TYR A 1 312 ? 19.987 1.437 -5.344 1.00 87.31 312 TYR A O 1
ATOM 2361 N N . MET A 1 313 ? 20.564 -0.560 -6.198 1.00 86.81 313 MET A N 1
ATOM 2362 C CA . MET A 1 313 ? 20.144 -1.350 -5.043 1.00 86.81 313 MET A CA 1
ATOM 2363 C C . MET A 1 313 ? 20.876 -0.923 -3.766 1.00 86.81 313 MET A C 1
ATOM 2365 O O . MET A 1 313 ? 20.236 -0.660 -2.755 1.00 86.81 313 MET A O 1
ATOM 2369 N N . ASP A 1 314 ? 22.196 -0.739 -3.823 1.00 84.19 314 ASP A N 1
ATOM 2370 C CA . ASP A 1 314 ? 22.985 -0.338 -2.648 1.00 84.19 314 ASP A CA 1
ATOM 2371 C C . ASP A 1 314 ? 22.718 1.110 -2.194 1.00 84.19 314 ASP A C 1
ATOM 2373 O O . ASP A 1 314 ? 22.958 1.455 -1.037 1.00 84.19 314 ASP A O 1
ATOM 2377 N N . LEU A 1 315 ? 22.239 1.975 -3.097 1.00 83.62 315 LEU A N 1
ATOM 2378 C CA . LEU A 1 315 ? 22.005 3.399 -2.820 1.00 83.62 315 LEU A CA 1
ATOM 2379 C C . LEU A 1 315 ? 20.566 3.691 -2.385 1.00 83.62 315 LEU A C 1
ATOM 2381 O O . LEU A 1 315 ? 20.346 4.522 -1.507 1.00 83.62 315 LEU A O 1
ATOM 2385 N N . PHE A 1 316 ? 19.596 3.035 -3.018 1.00 79.50 316 PHE A N 1
ATOM 2386 C CA . PHE A 1 316 ? 18.171 3.337 -2.877 1.00 79.50 316 PHE A CA 1
ATOM 2387 C C . PHE A 1 316 ? 17.334 2.119 -2.464 1.00 79.50 316 PHE A C 1
ATOM 2389 O O . PHE A 1 316 ? 16.120 2.244 -2.316 1.00 79.50 316 PHE A O 1
ATOM 2396 N N . GLY A 1 317 ? 17.942 0.938 -2.300 1.00 84.06 317 GLY A N 1
ATOM 2397 C CA . GLY A 1 317 ? 17.227 -0.292 -1.949 1.00 84.06 317 GLY A CA 1
ATOM 2398 C C . GLY A 1 317 ? 16.193 -0.711 -2.994 1.00 84.06 317 GLY A C 1
ATOM 2399 O O . GLY A 1 317 ? 15.174 -1.290 -2.635 1.00 84.06 317 GLY A O 1
ATOM 2400 N N . SER A 1 318 ? 16.394 -0.338 -4.262 1.00 87.44 318 SER A N 1
ATOM 2401 C CA . SER A 1 318 ? 15.429 -0.554 -5.345 1.00 87.44 318 SER A CA 1
ATOM 2402 C C . SER A 1 318 ? 16.117 -1.017 -6.626 1.00 87.44 318 SER A C 1
ATOM 2404 O O . SER A 1 318 ? 17.234 -0.593 -6.939 1.00 87.44 318 SER A O 1
ATOM 2406 N N . TYR A 1 319 ? 15.418 -1.851 -7.394 1.00 91.62 319 TYR A N 1
ATOM 2407 C CA . TYR A 1 319 ? 15.761 -2.137 -8.780 1.00 91.62 319 TYR A CA 1
ATOM 2408 C C . TYR A 1 319 ? 15.422 -0.947 -9.681 1.00 91.62 319 TYR A C 1
ATOM 2410 O O . TYR A 1 319 ? 14.568 -0.108 -9.386 1.00 91.62 319 TYR A O 1
ATOM 2418 N N . VAL A 1 320 ? 16.091 -0.904 -10.825 1.00 93.19 320 VAL A N 1
ATOM 2419 C CA . VAL A 1 320 ? 15.812 0.037 -11.906 1.00 93.19 320 VAL A CA 1
ATOM 2420 C C . VAL A 1 320 ? 15.237 -0.743 -13.069 1.00 93.19 320 VAL A C 1
ATOM 2422 O O . VAL A 1 320 ? 15.795 -1.764 -13.472 1.00 93.19 320 VAL A O 1
ATOM 2425 N N . ILE A 1 321 ? 14.142 -0.243 -13.630 1.00 95.44 321 ILE A N 1
ATOM 2426 C CA . ILE A 1 321 ? 13.593 -0.720 -14.893 1.00 95.44 321 ILE A CA 1
ATOM 2427 C C . ILE A 1 321 ? 13.942 0.287 -15.982 1.00 95.44 321 ILE A C 1
ATOM 2429 O O . ILE A 1 321 ? 13.504 1.434 -15.947 1.00 95.44 321 ILE A O 1
ATOM 2433 N N . ARG A 1 322 ? 14.730 -0.137 -16.970 1.00 95.19 322 ARG A N 1
ATOM 2434 C CA . ARG A 1 322 ? 15.155 0.716 -18.082 1.00 95.19 322 ARG A CA 1
ATOM 2435 C C . ARG A 1 322 ? 14.499 0.290 -19.387 1.00 95.19 322 ARG A C 1
ATOM 2437 O O . ARG A 1 322 ? 14.669 -0.844 -19.832 1.00 95.19 322 ARG A O 1
ATOM 2444 N N . TYR A 1 323 ? 13.783 1.215 -20.019 1.00 96.75 323 TYR A N 1
ATOM 2445 C CA . TYR A 1 323 ? 13.014 0.967 -21.238 1.00 96.75 323 TYR A CA 1
ATOM 2446 C C . TYR A 1 323 ? 13.861 1.197 -22.490 1.00 96.75 323 TYR A C 1
ATOM 2448 O O . TYR A 1 323 ? 14.556 2.211 -22.621 1.00 96.75 323 TYR A O 1
ATOM 2456 N N . ILE A 1 324 ? 13.769 0.267 -23.437 1.00 96.00 324 ILE A N 1
ATOM 2457 C CA . ILE A 1 324 ? 14.544 0.250 -24.676 1.00 96.00 324 ILE A CA 1
ATOM 2458 C C . ILE A 1 324 ? 13.613 -0.088 -25.839 1.00 96.00 324 ILE A C 1
ATOM 2460 O O . ILE A 1 324 ? 12.941 -1.115 -25.833 1.00 96.00 324 ILE A O 1
ATOM 2464 N N . TYR A 1 325 ? 13.579 0.774 -26.847 1.00 96.56 325 TYR A N 1
ATOM 2465 C CA . TYR A 1 325 ? 12.707 0.657 -28.011 1.00 96.56 325 TYR A CA 1
ATOM 2466 C C . TYR A 1 325 ? 13.480 0.238 -29.263 1.00 96.56 325 TYR A C 1
ATOM 2468 O O . TYR A 1 325 ? 14.560 0.770 -29.518 1.00 96.56 325 TYR A O 1
ATOM 2476 N N . ASN A 1 326 ? 12.922 -0.675 -30.055 1.00 95.81 326 ASN A N 1
ATOM 2477 C CA . ASN A 1 326 ? 13.460 -1.116 -31.338 1.00 95.81 326 ASN A CA 1
ATOM 2478 C C . ASN A 1 326 ? 12.785 -0.385 -32.510 1.00 95.81 326 ASN A C 1
ATOM 2480 O O . ASN A 1 326 ? 11.673 -0.726 -32.905 1.00 95.81 326 ASN A O 1
ATOM 2484 N N . ASP A 1 327 ? 13.480 0.570 -33.125 1.00 94.44 327 ASP A N 1
ATOM 2485 C CA . ASP A 1 327 ? 13.087 1.126 -34.423 1.00 94.44 327 ASP A CA 1
ATOM 2486 C C . ASP A 1 327 ? 13.782 0.358 -35.550 1.00 94.44 327 ASP A C 1
ATOM 2488 O O . ASP A 1 327 ? 14.932 0.636 -35.902 1.00 94.44 327 ASP A O 1
ATOM 2492 N N . ARG A 1 328 ? 13.084 -0.628 -36.129 1.00 90.81 328 ARG A N 1
ATOM 2493 C CA . ARG A 1 328 ? 13.506 -1.318 -37.366 1.00 90.81 328 ARG A CA 1
ATOM 2494 C C . ARG A 1 328 ? 14.954 -1.847 -37.319 1.00 90.81 328 ARG A C 1
ATOM 2496 O O . ARG A 1 328 ? 15.675 -1.800 -38.313 1.00 90.81 328 ARG A O 1
ATOM 2503 N N . GLY A 1 329 ? 15.374 -2.366 -36.165 1.00 90.12 329 GLY A N 1
ATOM 2504 C CA . GLY A 1 329 ? 16.716 -2.898 -35.904 1.00 90.12 329 GLY A CA 1
ATOM 2505 C C . GLY A 1 329 ? 17.637 -1.951 -35.128 1.00 90.12 329 GLY A C 1
ATOM 2506 O O . GLY A 1 329 ? 18.712 -2.374 -34.706 1.00 90.12 329 GLY A O 1
ATOM 2507 N N . THR A 1 330 ? 17.233 -0.697 -34.901 1.00 91.88 330 THR A N 1
ATOM 2508 C CA . THR A 1 330 ? 17.988 0.279 -34.104 1.00 91.88 330 THR A CA 1
ATOM 2509 C C . THR A 1 330 ? 17.383 0.422 -32.713 1.00 91.88 330 THR A C 1
ATOM 2511 O O . THR A 1 330 ? 16.229 0.805 -32.560 1.00 91.88 330 THR A O 1
ATOM 2514 N N . TRP A 1 331 ? 18.178 0.160 -31.675 1.00 93.88 331 TRP A N 1
ATOM 2515 C CA . TRP A 1 331 ? 17.716 0.239 -30.287 1.00 93.88 331 TRP A CA 1
ATOM 2516 C C . TRP A 1 331 ? 17.959 1.615 -29.652 1.00 93.88 331 TRP A C 1
ATOM 2518 O O . TRP A 1 331 ? 19.090 2.120 -29.656 1.00 93.88 331 TRP A O 1
ATOM 2528 N N . HIS A 1 332 ? 16.919 2.192 -29.052 1.00 93.69 332 HIS A N 1
ATOM 2529 C CA . HIS A 1 332 ? 16.901 3.512 -28.418 1.00 93.69 332 HIS A CA 1
ATOM 2530 C C . HIS A 1 332 ? 16.534 3.412 -26.936 1.00 93.69 332 HIS A C 1
ATOM 2532 O O . HIS A 1 332 ? 15.568 2.745 -26.585 1.00 93.69 332 HIS A O 1
ATOM 2538 N N . LEU A 1 333 ? 17.269 4.108 -26.064 1.00 93.69 333 LEU A N 1
ATOM 2539 C CA . LEU A 1 333 ? 16.879 4.254 -24.658 1.00 93.69 333 LEU A CA 1
ATOM 2540 C C . LEU A 1 333 ? 15.705 5.234 -24.549 1.00 93.69 333 LEU A C 1
ATOM 2542 O O . LEU A 1 333 ? 15.766 6.333 -25.108 1.00 93.69 333 LEU A O 1
ATOM 2546 N N . MET A 1 334 ? 14.658 4.832 -23.830 1.00 92.75 334 MET A N 1
ATOM 2547 C CA . MET A 1 334 ? 13.417 5.602 -23.691 1.00 92.75 334 MET A CA 1
ATOM 2548 C C . MET A 1 334 ? 13.280 6.289 -22.332 1.00 92.75 334 MET A C 1
ATOM 2550 O O . MET A 1 334 ? 12.670 7.351 -22.252 1.00 92.75 334 MET A O 1
ATOM 2554 N N . GLY A 1 335 ? 13.876 5.721 -21.285 1.00 91.44 335 GLY A N 1
ATOM 2555 C CA . GLY A 1 335 ? 13.805 6.238 -19.922 1.00 91.44 335 GLY A CA 1
ATOM 2556 C C . GLY A 1 335 ? 13.963 5.119 -18.902 1.00 91.44 335 GLY A C 1
ATOM 2557 O O . GLY A 1 335 ? 14.255 3.976 -19.267 1.00 91.44 335 GLY A O 1
ATOM 2558 N N . GLU A 1 336 ? 13.749 5.449 -17.636 1.00 93.12 336 GLU A N 1
ATOM 2559 C CA . GLU A 1 336 ? 13.811 4.501 -16.529 1.00 93.12 336 GLU A CA 1
ATOM 2560 C C . GLU A 1 336 ? 12.795 4.834 -15.437 1.00 93.12 336 GLU A C 1
ATOM 2562 O O . GLU A 1 336 ? 12.360 5.979 -15.320 1.00 93.12 336 GLU A O 1
ATOM 2567 N N . ASP A 1 337 ? 12.438 3.823 -14.652 1.00 92.94 337 ASP A N 1
ATOM 2568 C CA . ASP A 1 337 ? 11.716 3.956 -13.388 1.00 92.94 337 ASP A CA 1
ATOM 2569 C C . ASP A 1 337 ? 12.413 3.142 -12.292 1.00 92.94 337 ASP A C 1
ATOM 2571 O O . ASP A 1 337 ? 13.306 2.334 -12.562 1.00 92.94 337 ASP A O 1
ATOM 2575 N N . LEU A 1 338 ? 11.974 3.336 -11.050 1.00 90.25 338 LEU A N 1
ATOM 2576 C CA . LEU A 1 338 ? 12.390 2.538 -9.901 1.00 90.25 338 LEU A CA 1
ATOM 2577 C C . LEU A 1 338 ? 11.298 1.520 -9.565 1.00 90.25 338 LEU A C 1
ATOM 2579 O O . LEU A 1 338 ? 10.146 1.908 -9.377 1.00 90.25 338 LEU A O 1
ATOM 2583 N N . GLY A 1 339 ? 11.668 0.245 -9.470 1.00 82.06 339 GLY A N 1
ATOM 2584 C CA . GLY A 1 339 ? 10.820 -0.831 -8.955 1.00 82.06 339 GLY A CA 1
ATOM 2585 C C . GLY A 1 339 ? 11.470 -1.439 -7.717 1.00 82.06 339 GLY A C 1
ATOM 2586 O O . GLY A 1 339 ? 12.664 -1.721 -7.729 1.00 82.06 339 GLY A O 1
ATOM 2587 N N . ALA A 1 340 ? 10.733 -1.648 -6.629 1.00 82.19 340 ALA A N 1
ATOM 2588 C CA . ALA A 1 340 ? 11.334 -2.174 -5.402 1.00 82.19 340 ALA A CA 1
ATOM 2589 C C . ALA A 1 340 ? 11.716 -3.657 -5.548 1.00 82.19 340 ALA A C 1
ATOM 2591 O O . ALA A 1 340 ? 12.720 -4.098 -4.994 1.00 82.19 340 ALA A O 1
ATOM 2592 N N . THR A 1 341 ? 10.944 -4.419 -6.326 1.00 89.25 341 THR A N 1
ATOM 2593 C CA . THR A 1 341 ? 11.188 -5.839 -6.634 1.00 89.25 341 THR A CA 1
ATOM 2594 C C . THR A 1 341 ? 11.119 -6.095 -8.143 1.00 89.25 341 THR A C 1
ATOM 2596 O O . THR A 1 341 ? 10.743 -5.216 -8.931 1.00 89.25 341 THR A O 1
ATOM 2599 N N . VAL A 1 342 ? 11.470 -7.311 -8.574 1.00 90.94 342 VAL A N 1
ATOM 2600 C CA . VAL A 1 342 ? 11.254 -7.737 -9.969 1.00 90.94 342 VAL A CA 1
ATOM 2601 C C . VAL A 1 342 ? 9.755 -7.757 -10.291 1.00 90.94 342 VAL A C 1
ATOM 2603 O O . VAL A 1 342 ? 9.366 -7.270 -11.351 1.00 90.94 342 VAL A O 1
ATOM 2606 N N . GLY A 1 343 ? 8.913 -8.216 -9.358 1.00 91.81 343 GLY A N 1
ATOM 2607 C CA . GLY A 1 343 ? 7.453 -8.146 -9.476 1.00 91.81 343 GLY A CA 1
ATOM 2608 C C . GLY A 1 343 ? 6.920 -6.709 -9.558 1.00 91.81 343 GLY A C 1
ATOM 2609 O O . GLY A 1 343 ? 6.116 -6.394 -10.432 1.00 91.81 343 GLY A O 1
ATOM 2610 N N . GLU A 1 344 ? 7.447 -5.818 -8.711 1.00 91.81 344 GLU A N 1
ATOM 2611 C CA . GLU A 1 344 ? 7.355 -4.346 -8.798 1.00 91.81 344 GLU A CA 1
ATOM 2612 C C . GLU A 1 344 ? 7.545 -3.825 -10.226 1.00 91.81 344 GLU A C 1
ATOM 2614 O O . GLU A 1 344 ? 6.719 -3.138 -10.835 1.00 91.81 344 GLU A O 1
ATOM 2619 N N . SER A 1 345 ? 8.693 -4.207 -10.773 1.00 94.56 345 SER A N 1
ATOM 2620 C CA . SER A 1 345 ? 9.144 -3.784 -12.091 1.00 94.56 345 SER A CA 1
ATOM 2621 C C . SER A 1 345 ? 8.240 -4.322 -13.202 1.00 94.56 345 SER A C 1
ATOM 2623 O O . SER A 1 345 ? 7.988 -3.624 -14.182 1.00 94.56 345 SER A O 1
ATOM 2625 N N . GLU A 1 346 ? 7.711 -5.536 -13.054 1.00 95.00 346 GLU A N 1
ATOM 2626 C CA . GLU A 1 346 ? 6.748 -6.115 -13.992 1.00 95.00 346 GLU A CA 1
ATOM 2627 C C . GLU A 1 346 ? 5.426 -5.337 -13.999 1.00 95.00 346 GLU A C 1
ATOM 2629 O O . GLU A 1 346 ? 4.903 -5.020 -15.069 1.00 95.00 346 GLU A O 1
ATOM 2634 N N . VAL A 1 347 ? 4.905 -4.964 -12.826 1.00 94.81 347 VAL A N 1
ATOM 2635 C CA . VAL A 1 347 ? 3.710 -4.112 -12.709 1.00 94.81 347 VAL A CA 1
ATOM 2636 C C . VAL A 1 347 ? 3.930 -2.781 -13.426 1.00 94.81 347 VAL A C 1
ATOM 2638 O O . VAL A 1 347 ? 3.129 -2.407 -14.284 1.00 94.81 347 VAL A O 1
ATOM 2641 N N . LEU A 1 348 ? 5.046 -2.101 -13.146 1.00 94.81 348 LEU A N 1
ATOM 2642 C CA . LEU A 1 348 ? 5.393 -0.832 -13.795 1.00 94.81 348 LEU A CA 1
ATOM 2643 C C . LEU A 1 348 ? 5.504 -0.972 -15.313 1.00 94.81 348 LEU A C 1
ATOM 2645 O O . LEU A 1 348 ? 4.963 -0.145 -16.053 1.00 94.81 348 LEU A O 1
ATOM 2649 N N . PHE A 1 349 ? 6.156 -2.038 -15.783 1.00 96.69 349 PHE A N 1
ATOM 2650 C CA . PHE A 1 349 ? 6.252 -2.329 -17.206 1.00 96.69 349 PHE A CA 1
ATOM 2651 C C . PHE A 1 349 ? 4.868 -2.440 -17.837 1.00 96.69 349 PHE A C 1
ATOM 2653 O O . PHE A 1 349 ? 4.604 -1.804 -18.859 1.00 96.69 349 PHE A O 1
ATOM 2660 N N . ARG A 1 350 ? 3.973 -3.214 -17.217 1.00 96.75 350 ARG A N 1
ATOM 2661 C CA . ARG A 1 350 ? 2.629 -3.437 -17.747 1.00 96.75 350 ARG A CA 1
ATOM 2662 C C . ARG A 1 350 ? 1.837 -2.142 -17.849 1.00 96.75 350 ARG A C 1
ATOM 2664 O O . ARG A 1 350 ? 1.182 -1.912 -18.860 1.00 96.75 350 ARG A O 1
ATOM 2671 N N . GLU A 1 351 ? 1.926 -1.294 -16.832 1.00 95.62 351 GLU A N 1
ATOM 2672 C CA . GLU A 1 351 ? 1.220 -0.011 -16.767 1.00 95.62 351 GLU A CA 1
ATOM 2673 C C . GLU A 1 351 ? 1.754 1.020 -17.765 1.00 95.62 351 GLU A C 1
ATOM 2675 O O . GLU A 1 351 ? 1.000 1.861 -18.254 1.00 95.62 351 GLU A O 1
ATOM 2680 N N . LYS A 1 352 ? 3.047 0.961 -18.100 1.00 95.56 352 LYS A N 1
ATOM 2681 C CA . LYS A 1 352 ? 3.694 1.966 -18.952 1.00 95.56 352 LYS A CA 1
ATOM 2682 C C . LYS A 1 352 ? 3.932 1.534 -20.389 1.00 95.56 352 LYS A C 1
ATOM 2684 O O . LYS A 1 352 ? 4.156 2.409 -21.224 1.00 95.56 352 LYS A O 1
ATOM 2689 N N . ALA A 1 353 ? 3.871 0.241 -20.709 1.00 96.25 353 ALA A N 1
ATOM 2690 C CA . ALA A 1 353 ? 4.246 -0.282 -22.024 1.00 96.25 353 ALA A CA 1
ATOM 2691 C C . ALA A 1 353 ? 3.536 0.438 -23.184 1.00 96.25 353 ALA A C 1
ATOM 2693 O O . ALA A 1 353 ? 4.190 0.872 -24.132 1.00 96.25 353 ALA A O 1
ATOM 2694 N N . THR A 1 354 ? 2.215 0.624 -23.090 1.00 95.19 354 THR A N 1
ATOM 2695 C CA . THR A 1 354 ? 1.416 1.304 -24.124 1.00 95.19 354 THR A CA 1
ATOM 2696 C C . THR A 1 354 ? 1.833 2.766 -24.299 1.00 95.19 354 THR A C 1
ATOM 2698 O O . THR A 1 354 ? 2.057 3.216 -25.423 1.00 95.19 354 THR A O 1
ATOM 2701 N N . THR A 1 355 ? 1.999 3.500 -23.196 1.00 94.38 355 THR A N 1
ATOM 2702 C CA . THR A 1 355 ? 2.410 4.913 -23.208 1.00 94.38 355 THR A CA 1
ATOM 2703 C C . THR A 1 355 ? 3.830 5.085 -23.744 1.00 94.38 355 THR A C 1
ATOM 2705 O O . THR A 1 355 ? 4.067 5.938 -24.598 1.00 94.38 355 THR A O 1
ATOM 2708 N N . MET A 1 356 ? 4.768 4.248 -23.293 1.00 95.00 356 MET A N 1
ATOM 2709 C CA . MET A 1 356 ? 6.165 4.260 -23.739 1.00 95.00 356 MET A CA 1
ATOM 2710 C C . MET A 1 356 ? 6.280 3.965 -25.235 1.00 95.00 356 MET A C 1
ATOM 2712 O O . MET A 1 356 ? 7.043 4.631 -25.934 1.00 95.00 356 MET A O 1
ATOM 2716 N N . LEU A 1 357 ? 5.497 3.008 -25.746 1.00 94.69 357 LEU A N 1
ATOM 2717 C CA . LEU A 1 357 ? 5.419 2.739 -27.181 1.00 94.69 357 LEU A CA 1
ATOM 2718 C C . LEU A 1 357 ? 4.879 3.946 -27.950 1.00 94.69 357 LEU A C 1
ATOM 2720 O O . LEU A 1 357 ? 5.514 4.359 -28.912 1.00 94.69 357 LEU A O 1
ATOM 2724 N N . GLY A 1 358 ? 3.771 4.551 -27.514 1.00 93.94 358 GLY A N 1
ATOM 2725 C CA . GLY A 1 358 ? 3.216 5.737 -28.177 1.00 93.94 358 GLY A CA 1
ATOM 2726 C C . GLY A 1 358 ? 4.223 6.891 -28.269 1.00 93.94 358 GLY A C 1
ATOM 2727 O O . GLY A 1 358 ? 4.416 7.465 -29.340 1.00 93.94 358 GLY A O 1
ATOM 2728 N N . GLN A 1 359 ? 4.942 7.166 -27.176 1.00 94.06 359 GLN A N 1
ATOM 2729 C CA . GLN A 1 359 ? 6.010 8.173 -27.142 1.00 94.06 359 GLN A CA 1
ATOM 2730 C C . GLN A 1 359 ? 7.185 7.819 -28.065 1.00 94.06 359 GLN A C 1
ATOM 2732 O O . GLN A 1 359 ? 7.763 8.697 -28.710 1.00 94.06 359 GLN A O 1
ATOM 2737 N N . ALA A 1 360 ? 7.563 6.540 -28.132 1.00 93.19 360 ALA A N 1
ATOM 2738 C CA . ALA A 1 360 ? 8.625 6.076 -29.016 1.00 93.19 360 ALA A CA 1
ATOM 2739 C C . ALA A 1 360 ? 8.243 6.220 -30.494 1.00 93.19 360 ALA A C 1
ATOM 2741 O O . ALA A 1 360 ? 9.050 6.687 -31.297 1.00 93.19 360 ALA A O 1
ATOM 2742 N N . GLU A 1 361 ? 7.010 5.862 -30.851 1.00 89.94 361 GLU A N 1
ATOM 2743 C CA . GLU A 1 361 ? 6.505 5.971 -32.217 1.00 89.94 361 GLU A CA 1
ATOM 2744 C C . GLU A 1 361 ? 6.441 7.431 -32.673 1.00 89.94 361 GLU A C 1
ATOM 2746 O O . GLU A 1 361 ? 6.946 7.744 -33.747 1.00 89.94 361 GLU A O 1
ATOM 2751 N N . GLU A 1 362 ? 5.938 8.343 -31.838 1.00 92.50 362 GLU A N 1
ATOM 2752 C CA . GLU A 1 362 ? 5.929 9.780 -32.148 1.00 92.50 362 GLU A CA 1
ATOM 2753 C C . GLU A 1 362 ? 7.347 10.335 -32.374 1.00 92.50 362 GLU A C 1
ATOM 2755 O O . GLU A 1 362 ? 7.580 11.179 -33.245 1.00 92.50 362 GLU A O 1
ATOM 2760 N N . LYS A 1 363 ? 8.319 9.837 -31.605 1.00 92.94 363 LYS A N 1
ATOM 2761 C CA . LYS A 1 363 ? 9.702 10.315 -31.648 1.00 92.94 363 LYS A CA 1
ATOM 2762 C C . LYS A 1 363 ? 10.517 9.735 -32.808 1.00 92.94 363 LYS A C 1
ATOM 2764 O O . LYS A 1 363 ? 11.342 10.458 -33.373 1.00 92.94 363 LYS A O 1
ATOM 2769 N N . TYR A 1 364 ? 10.324 8.458 -33.144 1.00 87.94 364 TYR A N 1
ATOM 2770 C CA . TYR A 1 364 ? 11.214 7.704 -34.040 1.00 87.94 364 TYR A CA 1
ATOM 2771 C C . TYR A 1 364 ? 10.535 7.148 -35.298 1.00 87.94 364 TYR A C 1
ATOM 2773 O O . TYR A 1 364 ? 11.190 7.063 -36.338 1.00 87.94 364 TYR A O 1
ATOM 2781 N N . LYS A 1 365 ? 9.228 6.841 -35.280 1.00 72.25 365 LYS A N 1
ATOM 2782 C CA . LYS A 1 365 ? 8.505 6.444 -36.500 1.00 72.25 365 LYS A CA 1
ATOM 2783 C C . LYS A 1 365 ? 8.154 7.687 -37.325 1.00 72.25 365 LYS A C 1
ATOM 2785 O O . LYS A 1 365 ? 7.030 8.177 -37.294 1.00 72.25 365 LYS A O 1
ATOM 2790 N N . LYS A 1 366 ? 9.135 8.184 -38.085 1.00 60.69 366 LYS A N 1
ATOM 2791 C CA . LYS A 1 366 ? 8.890 9.004 -39.282 1.00 60.69 366 LYS A CA 1
ATOM 2792 C C . LYS A 1 366 ? 8.798 8.139 -40.533 1.00 60.69 366 LYS A C 1
ATOM 2794 O O . LYS A 1 366 ? 9.558 7.137 -40.637 1.00 60.69 366 LYS A O 1
#